Protein AF-A0A954X0W4-F1 (afdb_monomer_lite)

Foldseek 3Di:
DDDDDPLVPDDLVLLLQLLVLLVVDPALVVSQVVSCVPVVHRDDSVSSVVSNPQPDSDNVVVVVVVVVCVVCLLVLNLVVVLVVLVVVLVVVDAADPPHDPSHPNVVSVVVSVVSVVCSVVSPNVVCVVVVHDPDCVVVVVVVVQLCVVQDDPPRDADPPDGSVVVSVQSNCVPDPDCVNVCCVVPPDDDPDDDDPPVPDDPDDD

Secondary structure (DSSP, 8-state):
------TT-S-HHHHHHHHHHHHHSS-HHHHHHHHHHHH-----HHHHHHHHT--SS-HHHHHHHHHHHHHHHHHT-HHHHHHHHHHHHHHH-PPPTT--TT-HHHHHHHHHHHHHHHGGG--HHHHHHTT---STHHHHHHHHHHHHHH-STT----TTHHHHHHHHHHHHHHSSSSHHHHHHHHSPPPSSS---GGG-PPPP-

Structure (mmCIF, N/CA/C/O backbone):
data_AF-A0A954X0W4-F1
#
_entry.id   AF-A0A954X0W4-F1
#
loop_
_atom_site.group_PDB
_atom_site.id
_atom_site.type_symbol
_atom_site.label_atom_id
_atom_site.label_alt_id
_atom_site.label_comp_id
_atom_site.label_asym_id
_atom_site.label_entity_id
_atom_site.label_seq_id
_atom_site.pdbx_PDB_ins_code
_atom_site.Cartn_x
_atom_site.Cartn_y
_atom_site.Cartn_z
_atom_site.occupancy
_atom_site.B_iso_or_equiv
_atom_site.auth_seq_id
_atom_site.auth_comp_id
_atom_site.auth_asym_id
_atom_site.auth_atom_id
_atom_site.pdbx_PDB_model_num
ATOM 1 N N . MET A 1 1 ? 22.754 12.165 30.998 1.00 31.61 1 MET A N 1
ATOM 2 C CA . MET A 1 1 ? 22.641 11.010 30.085 1.00 31.61 1 MET A CA 1
ATOM 3 C C . MET A 1 1 ? 21.400 10.260 30.535 1.00 31.61 1 MET A C 1
ATOM 5 O O . MET A 1 1 ? 21.473 9.469 31.461 1.00 31.61 1 MET A O 1
ATOM 9 N N . GLU A 1 2 ? 20.240 10.678 30.031 1.00 34.34 2 GLU A N 1
ATOM 10 C CA . GLU A 1 2 ? 18.930 10.180 30.470 1.00 34.34 2 GLU A CA 1
ATOM 11 C C . GLU A 1 2 ? 18.503 9.057 29.526 1.00 34.34 2 GLU A C 1
ATOM 13 O O . GLU A 1 2 ? 18.411 9.284 28.319 1.00 34.34 2 GLU A O 1
ATOM 18 N N . LEU A 1 3 ? 18.282 7.853 30.061 1.00 35.50 3 LEU A N 1
ATOM 19 C CA . LEU A 1 3 ? 17.741 6.737 29.292 1.00 35.50 3 LEU A CA 1
ATOM 20 C C . LEU A 1 3 ? 16.301 7.066 28.879 1.00 35.50 3 LEU A C 1
ATOM 22 O O . LEU A 1 3 ? 15.385 7.022 29.697 1.00 35.50 3 LEU A O 1
ATOM 26 N N . ALA A 1 4 ? 16.104 7.400 27.605 1.00 44.12 4 ALA A N 1
ATOM 27 C CA . ALA A 1 4 ? 14.795 7.323 26.980 1.00 44.12 4 ALA A CA 1
ATOM 28 C C . ALA A 1 4 ? 14.456 5.836 26.825 1.00 44.12 4 ALA A C 1
ATOM 30 O O . ALA A 1 4 ? 15.142 5.112 26.109 1.00 44.12 4 ALA A O 1
ATOM 31 N N . ILE A 1 5 ? 13.449 5.377 27.561 1.00 49.44 5 ILE A N 1
ATOM 32 C CA . ILE A 1 5 ? 12.934 4.017 27.454 1.00 49.44 5 ILE A CA 1
ATOM 33 C C . ILE A 1 5 ? 12.173 3.917 26.124 1.00 49.44 5 ILE A C 1
ATOM 35 O O . ILE A 1 5 ? 11.216 4.661 25.903 1.00 49.44 5 ILE A O 1
ATOM 39 N N . ASP A 1 6 ? 12.622 3.040 25.224 1.00 47.88 6 ASP A N 1
ATOM 40 C CA . ASP A 1 6 ? 11.941 2.769 23.956 1.00 47.88 6 ASP A CA 1
ATOM 41 C C . ASP A 1 6 ? 10.543 2.170 24.201 1.00 47.88 6 ASP A C 1
ATOM 43 O O . ASP A 1 6 ? 10.321 1.384 25.123 1.00 47.88 6 ASP A O 1
ATOM 47 N N . GLY A 1 7 ? 9.582 2.578 23.367 1.00 52.62 7 GLY A N 1
ATOM 48 C CA . GLY A 1 7 ? 8.133 2.488 23.602 1.00 52.62 7 GLY A CA 1
ATOM 49 C C . GLY A 1 7 ? 7.476 1.101 23.664 1.00 52.62 7 GLY A C 1
ATOM 50 O O . GLY A 1 7 ? 6.245 1.042 23.668 1.00 52.62 7 GLY A O 1
ATOM 51 N N . ASP A 1 8 ? 8.254 0.022 23.738 1.00 54.66 8 ASP A N 1
ATOM 52 C CA . ASP A 1 8 ? 7.778 -1.357 23.953 1.00 54.66 8 ASP A CA 1
ATOM 53 C C . ASP A 1 8 ? 7.920 -1.835 25.408 1.00 54.66 8 ASP A C 1
ATOM 55 O O . ASP A 1 8 ? 7.557 -2.961 25.732 1.00 54.66 8 ASP A O 1
ATOM 59 N N . GLN A 1 9 ? 8.410 -0.983 26.315 1.00 64.75 9 GLN A N 1
ATOM 60 C CA . GLN A 1 9 ? 8.661 -1.349 27.718 1.00 64.75 9 GLN A CA 1
ATOM 61 C C . GLN A 1 9 ? 7.637 -0.784 28.720 1.00 64.75 9 GLN A C 1
ATOM 63 O O . GLN A 1 9 ? 7.837 -0.882 29.931 1.00 64.75 9 GLN A O 1
ATOM 68 N N . TYR A 1 10 ? 6.549 -0.164 28.256 1.00 73.56 10 TYR A N 1
ATOM 69 C CA . TYR A 1 10 ? 5.521 0.366 29.154 1.00 73.56 10 TYR A CA 1
ATOM 70 C C . TYR A 1 10 ? 4.557 -0.732 29.601 1.00 73.56 10 TYR A C 1
ATOM 72 O O . TYR A 1 10 ? 4.150 -1.578 28.809 1.00 73.56 10 TYR A O 1
ATOM 80 N N . SER A 1 11 ? 4.151 -0.697 30.871 1.00 76.88 11 SER A N 1
ATOM 81 C CA . SER A 1 11 ? 3.124 -1.613 31.366 1.00 76.88 11 SER A CA 1
ATOM 82 C C . SER A 1 11 ? 1.770 -1.338 30.689 1.00 76.88 11 SER A C 1
ATOM 84 O O . SER A 1 11 ? 1.509 -0.193 30.301 1.00 76.88 11 SER A O 1
ATOM 86 N N . PRO A 1 12 ? 0.869 -2.336 30.589 1.00 73.06 12 PRO A N 1
ATOM 87 C CA . PRO A 1 12 ? -0.440 -2.168 29.948 1.00 73.06 12 PRO A CA 1
ATOM 88 C C . PRO A 1 12 ? -1.235 -0.972 30.489 1.00 73.06 12 PRO A C 1
ATOM 90 O O . PRO A 1 12 ? -1.748 -0.159 29.728 1.00 73.06 12 PRO A O 1
ATOM 93 N N . ALA A 1 13 ? -1.220 -0.771 31.810 1.00 75.06 13 ALA A N 1
ATOM 94 C CA . ALA A 1 13 ? -1.899 0.352 32.452 1.00 75.06 13 ALA A CA 1
ATOM 95 C C . ALA A 1 13 ? -1.278 1.724 32.108 1.00 75.06 13 ALA A C 1
ATOM 97 O O . ALA A 1 13 ? -1.930 2.762 32.232 1.00 75.06 13 ALA A O 1
ATOM 98 N N . VAL A 1 14 ? 0.004 1.777 31.738 1.00 80.69 14 VAL A N 1
ATOM 99 C CA . VAL A 1 14 ? 0.647 3.013 31.269 1.00 80.69 14 VAL A CA 1
ATOM 100 C C . VAL A 1 14 ? 0.276 3.276 29.811 1.00 80.69 14 VAL A C 1
ATOM 102 O O . VAL A 1 14 ? -0.024 4.417 29.473 1.00 80.69 14 VAL A O 1
ATOM 105 N N . ILE A 1 15 ? 0.213 2.236 28.975 1.00 77.25 15 ILE A N 1
ATOM 106 C CA . ILE A 1 15 ? -0.225 2.340 27.574 1.00 77.25 15 ILE A CA 1
ATOM 107 C C .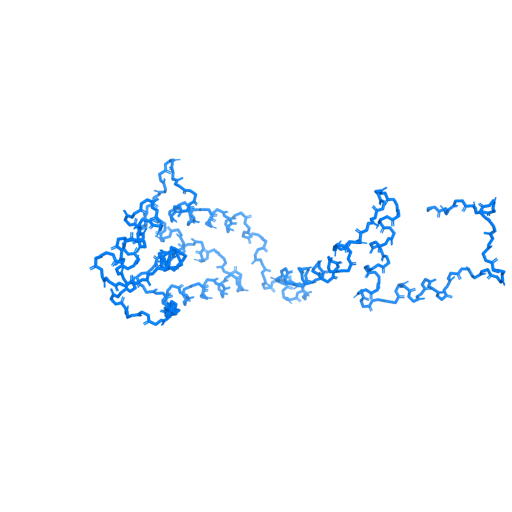 ILE A 1 15 ? -1.672 2.835 27.485 1.00 77.25 15 ILE A C 1
ATOM 109 O O . ILE A 1 15 ? -1.948 3.754 26.715 1.00 77.25 15 ILE A O 1
ATOM 113 N N . GLU A 1 16 ? -2.573 2.298 28.307 1.00 77.38 16 GLU A N 1
ATOM 114 C CA . GLU A 1 16 ? -3.973 2.734 28.379 1.00 77.38 16 GLU A CA 1
ATOM 115 C C . GLU A 1 16 ? -4.071 4.237 28.685 1.00 77.38 16 GLU A C 1
ATOM 117 O O . GLU A 1 16 ? -4.697 5.000 27.950 1.00 77.38 16 GLU A O 1
ATOM 122 N N . ARG A 1 17 ? -3.346 4.708 29.707 1.00 82.31 17 ARG A N 1
ATOM 123 C CA . ARG A 1 17 ? -3.325 6.133 30.077 1.00 82.31 17 ARG A CA 1
ATOM 124 C C . ARG A 1 17 ? -2.694 7.019 29.005 1.00 82.31 17 ARG A C 1
ATOM 126 O O . ARG A 1 17 ? -3.181 8.125 28.788 1.00 82.31 17 ARG A O 1
ATOM 133 N N . ILE A 1 18 ? -1.642 6.551 28.326 1.00 82.94 18 ILE A N 1
ATOM 134 C CA . ILE A 1 18 ? -1.038 7.257 27.183 1.00 82.94 18 ILE A CA 1
ATOM 135 C C . ILE A 1 18 ? -2.061 7.400 26.050 1.00 82.94 18 ILE A C 1
ATOM 137 O O . ILE A 1 18 ? -2.188 8.482 25.477 1.00 82.94 18 ILE A O 1
ATOM 141 N N . THR A 1 19 ? -2.799 6.330 25.756 1.00 79.88 19 THR A N 1
ATOM 142 C CA . THR A 1 19 ? -3.814 6.280 24.694 1.00 79.88 19 THR A CA 1
ATOM 143 C C . THR A 1 19 ? -4.956 7.247 24.999 1.00 79.88 19 THR A C 1
ATOM 145 O O . THR A 1 19 ? -5.245 8.118 24.179 1.00 79.88 19 THR A O 1
ATOM 148 N N . VAL A 1 20 ? -5.514 7.185 26.215 1.00 77.50 20 VAL A N 1
ATOM 149 C CA . VAL A 1 20 ? -6.584 8.084 26.683 1.00 77.50 20 VAL A CA 1
ATOM 150 C C . VAL A 1 20 ? -6.127 9.545 26.693 1.00 77.50 20 VAL A C 1
ATOM 152 O O . VAL A 1 20 ? -6.829 10.414 26.179 1.00 77.50 20 VAL A O 1
ATOM 155 N N . ALA A 1 21 ? -4.937 9.841 27.226 1.00 80.38 21 ALA A N 1
ATOM 156 C CA . ALA A 1 21 ? -4.409 11.206 27.249 1.00 80.38 21 ALA A CA 1
ATOM 157 C C . ALA A 1 21 ? -4.135 11.747 25.837 1.00 80.38 21 ALA A C 1
ATOM 159 O O . ALA A 1 21 ? -4.373 12.926 25.577 1.00 80.38 21 ALA A O 1
ATOM 160 N N . GLY A 1 22 ? -3.653 10.898 24.926 1.00 81.12 22 GLY A N 1
ATOM 161 C CA . GLY A 1 22 ? -3.457 11.256 23.525 1.00 81.12 22 GLY A CA 1
ATOM 162 C C . GLY A 1 22 ? -4.766 11.530 22.785 1.00 81.12 22 GLY A C 1
ATOM 163 O O . GLY A 1 22 ? -4.803 12.473 22.003 1.00 81.12 22 GLY A O 1
ATOM 164 N N . GLY A 1 23 ? -5.833 10.775 23.071 1.00 72.88 23 GLY A N 1
ATOM 165 C CA . GLY A 1 23 ? -7.163 10.995 22.487 1.00 72.88 23 GLY A CA 1
ATOM 166 C C . GLY A 1 23 ? -7.914 12.199 23.070 1.00 72.88 23 GLY A C 1
ATOM 167 O O . GLY A 1 23 ? -8.656 12.866 22.359 1.00 72.88 23 GLY A O 1
ATOM 168 N N . ALA A 1 24 ? -7.700 12.522 24.349 1.00 74.25 24 ALA A N 1
ATOM 169 C CA . ALA A 1 24 ? -8.373 13.636 25.027 1.00 74.25 24 ALA A CA 1
ATOM 170 C C . ALA A 1 24 ? -7.715 15.010 24.791 1.00 74.25 24 ALA A C 1
ATOM 172 O O . ALA A 1 24 ? -8.296 16.043 25.128 1.00 74.25 24 ALA A O 1
ATOM 173 N N . CYS A 1 25 ? -6.490 15.046 24.261 1.00 76.19 25 CYS A N 1
ATOM 174 C CA . CYS A 1 25 ? -5.746 16.284 24.049 1.00 76.19 25 CYS A CA 1
ATOM 175 C C . CYS A 1 25 ? -5.721 16.682 22.573 1.00 76.19 25 CYS A C 1
ATOM 177 O O . CYS A 1 25 ? -5.336 15.897 21.718 1.00 76.19 25 CYS A O 1
ATOM 179 N N . ASN A 1 26 ? -5.916 17.973 22.295 1.00 72.38 26 ASN A N 1
ATOM 180 C CA . ASN A 1 26 ? -5.794 18.544 20.943 1.00 72.38 26 ASN A CA 1
ATOM 181 C C . ASN A 1 26 ? -4.348 18.560 20.387 1.00 72.38 26 ASN A C 1
ATOM 183 O O . ASN A 1 26 ? -4.087 19.123 19.327 1.00 72.38 26 ASN A O 1
ATOM 187 N N . SER A 1 27 ? -3.366 18.030 21.124 1.00 79.31 27 SER A N 1
ATOM 188 C CA . SER A 1 27 ? -1.963 17.970 20.705 1.00 79.31 27 SER A CA 1
ATOM 189 C C . SER A 1 27 ? -1.210 16.872 21.450 1.00 79.31 27 SER A C 1
ATOM 191 O O . SER A 1 27 ? -1.160 16.872 22.683 1.00 79.31 27 SER A O 1
ATOM 193 N N . PHE A 1 28 ? -0.504 16.009 20.714 1.00 83.00 28 PHE A N 1
ATOM 194 C CA . PHE A 1 28 ? 0.353 14.974 21.304 1.00 83.00 28 PHE A CA 1
ATOM 195 C C . PHE A 1 28 ? 1.520 15.541 22.120 1.00 83.00 28 PHE A C 1
ATOM 197 O O . PHE A 1 28 ? 2.007 14.893 23.044 1.00 83.00 28 PHE A O 1
ATOM 204 N N . SER A 1 29 ? 1.948 16.773 21.831 1.00 84.44 29 SER A N 1
ATOM 205 C CA . SER A 1 29 ? 2.944 17.485 22.640 1.00 84.44 29 SER A CA 1
ATOM 206 C C . SER A 1 29 ? 2.386 17.913 23.996 1.00 84.44 29 SER A C 1
ATOM 208 O O . SER A 1 29 ? 3.118 17.929 24.985 1.00 84.44 29 SER A O 1
ATOM 210 N N . ILE A 1 30 ? 1.095 18.249 24.056 1.00 82.06 30 ILE A N 1
ATOM 211 C CA . ILE A 1 30 ? 0.399 18.568 25.308 1.00 82.06 30 ILE A CA 1
ATOM 212 C C . ILE A 1 30 ? 0.132 17.279 26.088 1.00 82.06 30 ILE A C 1
ATOM 214 O O . ILE A 1 30 ? 0.462 17.222 27.269 1.00 82.06 30 ILE A O 1
ATOM 218 N N . ALA A 1 31 ? -0.356 16.228 25.420 1.00 84.00 31 ALA A N 1
ATOM 219 C CA . ALA A 1 31 ? -0.562 14.913 26.027 1.00 84.00 31 ALA A CA 1
ATOM 220 C C . ALA A 1 31 ? 0.731 14.357 26.640 1.00 84.00 31 ALA A C 1
ATOM 222 O O . ALA A 1 31 ? 0.746 13.970 27.802 1.00 84.00 31 ALA A O 1
ATOM 223 N N . SER A 1 32 ? 1.842 14.403 25.899 1.00 86.62 32 SER A N 1
ATOM 224 C CA . SER A 1 32 ? 3.176 14.004 26.373 1.00 86.62 32 SER A CA 1
ATOM 225 C C . SER A 1 32 ? 3.585 14.741 27.656 1.00 86.62 32 SER A C 1
ATOM 227 O O . SER A 1 32 ? 4.019 14.109 28.620 1.00 86.62 32 SER A O 1
ATOM 229 N N . LYS A 1 33 ? 3.384 16.066 27.711 1.00 86.75 33 LYS A N 1
ATOM 230 C CA . LYS A 1 33 ? 3.663 16.865 28.915 1.00 86.75 33 LYS A CA 1
ATOM 231 C C . LYS A 1 33 ? 2.736 16.513 30.075 1.00 86.75 33 LYS A C 1
ATOM 233 O O . LYS A 1 33 ? 3.206 16.431 31.203 1.00 86.75 33 LYS A O 1
ATOM 238 N N . LEU A 1 34 ? 1.446 16.304 29.817 1.00 84.69 34 LEU A N 1
ATOM 239 C CA . LEU A 1 34 ? 0.474 15.917 30.842 1.00 84.69 34 LEU A CA 1
ATOM 240 C C . LEU A 1 34 ? 0.790 14.543 31.431 1.00 84.69 34 LEU A C 1
ATOM 242 O O . LEU A 1 34 ? 0.783 14.399 32.648 1.00 84.69 34 LEU A O 1
ATOM 246 N N . ILE A 1 35 ? 1.135 13.567 30.591 1.00 86.75 35 ILE A N 1
ATOM 247 C CA . ILE A 1 35 ? 1.571 12.236 31.029 1.00 86.75 35 ILE A CA 1
ATOM 248 C C . ILE A 1 35 ? 2.816 12.360 31.909 1.00 86.75 35 ILE A C 1
ATOM 250 O O . ILE A 1 35 ? 2.861 11.772 32.987 1.00 86.75 35 ILE A O 1
ATOM 254 N N . GLN A 1 36 ? 3.792 13.182 31.511 1.00 86.81 36 GLN A N 1
ATOM 255 C CA . GLN A 1 36 ? 4.979 13.394 32.334 1.00 86.81 36 GLN A CA 1
ATOM 256 C C . GLN A 1 36 ? 4.658 14.074 33.672 1.00 86.81 36 GLN A C 1
ATOM 258 O O . GLN A 1 36 ? 5.199 13.673 34.693 1.00 86.81 36 GLN A O 1
ATOM 263 N N . LEU A 1 37 ? 3.762 15.060 33.695 1.00 86.56 37 LEU A N 1
ATOM 264 C CA . LEU A 1 37 ? 3.388 15.754 34.931 1.00 86.56 37 LEU A CA 1
ATOM 265 C C . LEU A 1 37 ? 2.556 14.886 35.884 1.00 86.56 37 LEU A C 1
ATOM 267 O O . LEU A 1 37 ? 2.712 14.999 37.096 1.00 86.56 37 LEU A O 1
ATOM 271 N N . LEU A 1 38 ? 1.657 14.056 35.354 1.00 85.94 38 LEU A N 1
ATOM 272 C CA . LEU A 1 38 ? 0.709 13.276 36.155 1.00 85.94 38 LEU A CA 1
ATOM 273 C C . LEU A 1 38 ? 1.249 11.904 36.559 1.00 85.94 38 LEU A C 1
ATOM 275 O O . LEU A 1 38 ? 0.867 11.385 37.604 1.00 85.94 38 LEU A O 1
ATOM 279 N N . MET A 1 39 ? 2.090 11.300 35.721 1.00 80.75 39 MET A N 1
ATOM 280 C CA . MET A 1 39 ? 2.552 9.922 35.901 1.00 80.75 39 MET A CA 1
ATOM 281 C C . MET A 1 39 ? 4.054 9.821 36.169 1.00 80.75 39 MET A C 1
ATOM 283 O O . MET A 1 39 ? 4.530 8.724 36.436 1.00 80.75 39 MET A O 1
ATOM 287 N N . ASP A 1 40 ? 4.794 10.931 36.071 1.00 84.00 40 ASP A N 1
ATOM 288 C CA . ASP A 1 40 ? 6.263 10.973 36.137 1.00 84.00 40 ASP A CA 1
ATOM 289 C C . ASP A 1 40 ? 6.940 10.034 35.116 1.00 84.00 40 ASP A C 1
ATOM 291 O O . ASP A 1 40 ? 8.050 9.536 35.294 1.00 84.00 40 ASP A O 1
ATOM 295 N N . VAL A 1 41 ? 6.247 9.780 33.999 1.00 82.50 41 VAL A N 1
ATOM 296 C CA . VAL A 1 41 ? 6.742 8.967 32.885 1.00 82.50 41 VAL A CA 1
ATOM 297 C C . VAL A 1 41 ? 7.036 9.879 31.701 1.00 82.50 41 VAL A C 1
ATOM 299 O O . VAL A 1 41 ? 6.142 10.510 31.138 1.00 82.50 41 VAL A O 1
ATOM 302 N N . LYS A 1 42 ? 8.301 9.925 31.277 1.00 83.38 42 LYS A N 1
ATOM 303 C CA . LYS A 1 42 ? 8.714 10.655 30.073 1.00 83.38 42 LYS A CA 1
ATOM 304 C C . LYS A 1 42 ? 8.308 9.862 28.830 1.00 83.38 42 LYS A C 1
ATOM 306 O O . LYS A 1 42 ? 8.885 8.815 28.541 1.00 83.38 42 LYS A O 1
ATOM 311 N N . VAL A 1 43 ? 7.325 10.372 28.090 1.00 83.62 43 VAL A N 1
ATOM 312 C CA . VAL A 1 43 ? 6.812 9.769 26.847 1.00 83.62 43 VAL A CA 1
ATOM 313 C C . VAL A 1 43 ? 6.939 10.784 25.722 1.00 83.62 43 VAL A C 1
ATOM 315 O O . VAL A 1 43 ? 6.543 11.935 25.888 1.00 83.62 43 VAL A O 1
ATOM 318 N N . SER A 1 44 ? 7.489 10.396 24.568 1.00 85.81 44 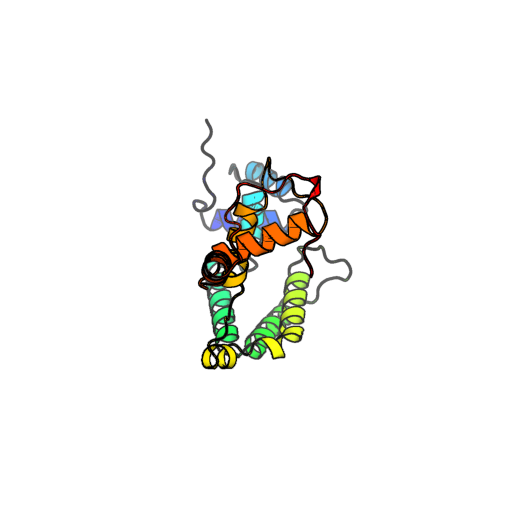SER A N 1
ATOM 319 C CA . SER A 1 44 ? 7.628 11.324 23.437 1.00 85.81 44 SER A CA 1
ATOM 320 C C .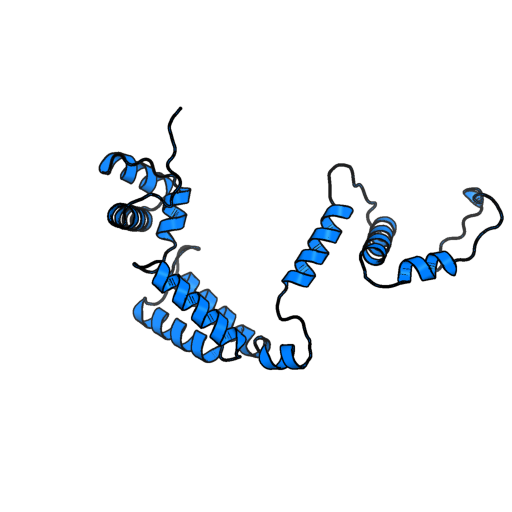 SER A 1 44 ? 6.276 11.583 22.747 1.00 85.81 44 SER A C 1
ATOM 322 O O . SER A 1 44 ? 5.456 10.666 22.684 1.00 85.81 44 SER A O 1
ATOM 324 N N . PRO A 1 45 ? 6.042 12.763 22.135 1.00 80.94 45 PRO A N 1
ATOM 325 C CA . PRO A 1 45 ? 4.823 13.017 21.357 1.00 80.94 45 PRO A CA 1
ATOM 326 C C . PRO A 1 45 ? 4.604 11.998 20.229 1.00 80.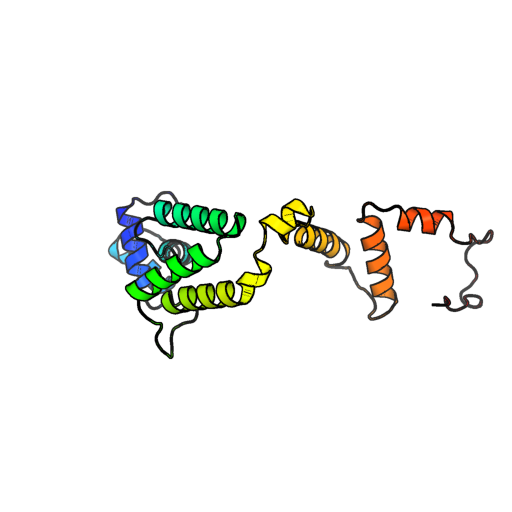94 45 PRO A C 1
ATOM 328 O O . PRO A 1 45 ? 3.473 11.633 19.926 1.00 80.94 45 PRO A O 1
ATOM 331 N N . ARG A 1 46 ? 5.694 11.487 19.638 1.00 77.75 46 ARG A N 1
ATOM 332 C CA . ARG A 1 46 ? 5.652 10.417 18.633 1.00 77.75 46 ARG A CA 1
ATOM 333 C C . ARG A 1 46 ? 5.159 9.101 19.229 1.00 77.75 46 ARG A C 1
ATOM 335 O O . ARG A 1 46 ? 4.372 8.411 18.596 1.00 77.75 46 ARG A O 1
ATOM 342 N N . THR A 1 47 ? 5.605 8.763 20.434 1.00 78.12 47 THR A N 1
ATOM 343 C CA . THR A 1 47 ? 5.155 7.567 21.156 1.00 78.12 47 THR A CA 1
ATOM 344 C C . THR A 1 47 ? 3.680 7.679 21.520 1.00 78.12 47 THR A C 1
ATOM 346 O O . THR A 1 47 ? 2.955 6.711 21.322 1.00 78.12 47 THR A O 1
ATOM 349 N N . VAL A 1 48 ? 3.228 8.857 21.973 1.00 77.00 48 VAL A N 1
ATOM 350 C CA . VAL A 1 48 ? 1.800 9.113 22.217 1.00 77.00 48 VAL A CA 1
ATOM 351 C C . VAL A 1 48 ? 1.013 8.889 20.929 1.00 77.00 48 VAL A C 1
ATOM 353 O O . VAL A 1 48 ? 0.161 8.020 20.911 1.00 77.00 48 VAL A O 1
ATOM 356 N N . ASN A 1 49 ? 1.375 9.550 19.825 1.00 76.06 49 ASN A N 1
ATOM 357 C CA . ASN A 1 49 ? 0.715 9.373 18.525 1.00 76.06 49 ASN A CA 1
ATOM 358 C C . ASN A 1 49 ? 0.655 7.896 18.086 1.00 76.06 49 ASN A C 1
ATOM 360 O O . ASN A 1 49 ? -0.408 7.373 17.767 1.00 76.06 49 ASN A O 1
ATOM 364 N N . ASN A 1 50 ? 1.791 7.198 18.126 1.00 70.94 50 ASN A N 1
ATOM 365 C CA . ASN A 1 50 ? 1.874 5.800 17.710 1.00 70.94 50 ASN A CA 1
ATOM 366 C C . ASN A 1 50 ? 0.982 4.873 18.549 1.00 70.94 50 ASN A C 1
ATOM 368 O O . ASN A 1 50 ? 0.448 3.913 18.005 1.00 70.94 50 ASN A O 1
ATOM 372 N N . LYS A 1 51 ? 0.843 5.136 19.855 1.00 72.75 51 LYS A N 1
ATOM 373 C CA . LYS A 1 51 ? 0.004 4.324 20.748 1.00 72.75 51 LYS A CA 1
ATOM 374 C C . LYS A 1 51 ? -1.469 4.762 20.706 1.00 72.75 51 LYS A C 1
ATOM 376 O O . LYS A 1 51 ? -2.336 3.907 20.765 1.00 72.75 51 LYS A O 1
ATOM 381 N N . THR A 1 52 ? -1.759 6.049 20.493 1.00 68.94 52 THR A N 1
ATOM 382 C CA . THR A 1 52 ? -3.124 6.577 20.295 1.00 68.94 52 THR A CA 1
ATOM 383 C C . THR A 1 52 ? -3.747 6.122 18.974 1.00 68.94 52 THR A C 1
ATOM 385 O O . THR A 1 52 ? -4.956 5.949 18.904 1.00 68.94 52 THR A O 1
ATOM 388 N N . LYS A 1 53 ? -2.942 5.871 17.934 1.00 64.12 53 LYS A N 1
ATOM 389 C CA . LYS A 1 53 ? -3.414 5.340 16.641 1.00 64.12 53 LYS A CA 1
ATOM 390 C C . LYS A 1 53 ? -3.946 3.903 16.692 1.00 64.12 53 LYS A C 1
ATOM 392 O O . LYS A 1 53 ? -4.432 3.406 15.678 1.00 64.12 53 LYS A O 1
ATOM 397 N N . LEU A 1 54 ? -3.869 3.227 17.837 1.00 54.31 54 LEU A N 1
ATOM 398 C CA . LEU A 1 54 ? -4.507 1.932 18.026 1.00 54.31 54 LEU A CA 1
ATOM 399 C C . LEU A 1 54 ? -5.995 2.154 18.304 1.00 54.31 54 LEU A C 1
ATOM 401 O O . LEU A 1 54 ? -6.412 2.423 19.422 1.00 54.31 54 LEU A O 1
ATOM 405 N N . TYR A 1 55 ? -6.789 2.030 17.243 1.00 52.09 55 TYR A N 1
ATOM 406 C CA . TYR A 1 55 ? -8.254 2.127 17.217 1.00 52.09 55 TYR A CA 1
ATOM 407 C C . TYR A 1 55 ? -8.978 1.055 18.055 1.00 52.09 55 TYR A C 1
ATOM 409 O O . TYR A 1 55 ? -10.201 0.959 18.051 1.00 52.09 55 TYR A O 1
ATOM 417 N N . ARG A 1 56 ? -8.231 0.215 18.767 1.00 54.00 56 ARG A N 1
ATOM 418 C CA . ARG A 1 56 ? -8.754 -0.903 19.537 1.00 54.00 56 ARG A CA 1
ATOM 419 C C . ARG A 1 56 ? -8.017 -0.944 20.868 1.00 54.00 56 ARG A C 1
ATOM 421 O O . ARG A 1 56 ? -6.799 -0.780 20.895 1.00 54.00 56 ARG A O 1
ATOM 428 N N . GLU A 1 57 ? -8.763 -1.155 21.951 1.00 53.88 57 GLU A N 1
ATOM 429 C CA . GLU A 1 57 ? -8.217 -1.280 23.314 1.00 53.88 57 GLU A CA 1
ATOM 430 C C . GLU A 1 57 ? -7.134 -2.372 23.397 1.00 53.88 57 GLU A C 1
ATOM 432 O O . GLU A 1 57 ? -6.208 -2.270 24.200 1.00 53.88 57 GLU A O 1
ATOM 437 N N . ASP A 1 58 ? -7.215 -3.370 22.508 1.00 67.06 58 ASP A N 1
ATOM 438 C CA . ASP A 1 58 ? -6.227 -4.425 22.306 1.00 67.06 58 ASP A CA 1
ATOM 439 C C . ASP A 1 58 ? -5.559 -4.319 20.922 1.00 67.06 58 ASP A C 1
ATOM 441 O O . ASP A 1 58 ? -6.180 -4.503 19.867 1.00 67.06 58 ASP A O 1
ATOM 445 N N . ALA A 1 59 ? -4.258 -4.033 20.947 1.00 62.53 59 ALA A N 1
ATOM 446 C CA . ALA A 1 59 ? -3.431 -3.874 19.762 1.00 62.53 59 ALA A CA 1
ATOM 447 C C . ALA A 1 59 ? -3.169 -5.181 19.008 1.00 62.53 59 ALA A C 1
ATOM 449 O O . ALA A 1 59 ? -3.086 -5.162 17.777 1.00 62.53 59 ALA A O 1
ATOM 450 N N . GLU A 1 60 ? -3.038 -6.299 19.724 1.00 69.62 60 GLU A N 1
ATOM 451 C CA . GLU A 1 60 ? -2.800 -7.603 19.103 1.00 69.62 60 GLU A CA 1
ATOM 452 C C . GLU A 1 60 ? -4.059 -8.056 18.367 1.00 69.62 60 GLU A C 1
ATOM 454 O O . GLU A 1 60 ? -3.988 -8.382 17.181 1.00 69.62 60 GLU A O 1
ATOM 459 N N . ALA A 1 61 ? -5.224 -7.933 19.009 1.00 71.12 61 ALA A N 1
ATOM 460 C CA . ALA A 1 61 ? -6.507 -8.226 18.374 1.00 71.12 61 ALA A CA 1
ATOM 461 C C . ALA A 1 61 ? -6.759 -7.354 17.128 1.00 71.12 61 ALA A C 1
ATOM 463 O O . ALA A 1 61 ? -7.263 -7.833 16.109 1.00 71.12 61 ALA A O 1
ATOM 464 N N . GLY A 1 62 ? -6.380 -6.070 17.177 1.00 72.81 62 GLY A N 1
ATOM 465 C CA . GLY A 1 62 ? -6.454 -5.182 16.014 1.00 72.81 62 GLY A CA 1
ATOM 466 C C . GLY A 1 62 ? -5.555 -5.641 14.861 1.00 72.81 62 GLY A C 1
ATOM 467 O O . GLY A 1 62 ? -5.975 -5.640 13.703 1.00 72.81 62 GLY A O 1
ATOM 468 N N . TRP A 1 63 ? -4.332 -6.077 15.167 1.00 76.25 63 TRP A N 1
ATOM 469 C CA . TRP A 1 63 ? -3.402 -6.601 14.168 1.00 76.25 63 TRP A CA 1
ATOM 470 C C . TRP A 1 63 ? -3.880 -7.919 13.547 1.00 76.25 63 TRP A C 1
ATOM 472 O O . TRP A 1 63 ? -3.839 -8.070 12.323 1.00 76.25 63 TRP A O 1
ATOM 482 N N . GLU A 1 64 ? -4.383 -8.851 14.358 1.00 83.50 64 GLU A N 1
ATOM 483 C CA . GLU A 1 64 ? -4.952 -10.114 13.874 1.00 83.50 64 GLU A CA 1
ATOM 484 C C . GLU A 1 64 ? -6.125 -9.881 12.919 1.00 83.50 64 GLU A C 1
ATOM 486 O O . GLU A 1 64 ? -6.234 -10.545 11.883 1.00 83.50 64 GLU A O 1
ATOM 491 N N . MET A 1 65 ? -6.968 -8.888 13.211 1.00 82.25 65 MET A N 1
ATOM 492 C CA . MET A 1 65 ? -8.053 -8.516 12.310 1.00 82.25 65 MET A CA 1
ATOM 493 C C . MET A 1 65 ? -7.539 -7.970 10.974 1.00 82.25 65 MET A C 1
ATOM 495 O O . MET A 1 65 ? -8.011 -8.396 9.919 1.00 82.25 65 MET A O 1
ATOM 499 N N . CYS A 1 66 ? -6.524 -7.102 10.993 1.00 85.06 66 CYS A N 1
ATOM 500 C CA . CYS A 1 66 ? -5.883 -6.624 9.768 1.00 85.06 66 CYS A CA 1
ATOM 501 C C . CYS A 1 66 ? -5.329 -7.781 8.924 1.00 85.06 66 CYS A C 1
ATOM 503 O O . CYS A 1 66 ? -5.522 -7.800 7.707 1.00 85.06 66 CYS A O 1
ATOM 505 N N . LEU A 1 67 ? -4.683 -8.771 9.551 1.00 89.75 67 LEU A N 1
ATOM 506 C CA . LEU A 1 67 ? -4.197 -9.964 8.850 1.00 89.75 67 LEU A CA 1
ATOM 507 C C . LEU A 1 67 ? -5.343 -10.745 8.199 1.00 89.75 67 LEU A C 1
ATOM 509 O O . LEU A 1 67 ? -5.228 -11.147 7.039 1.00 89.75 67 LEU A O 1
ATOM 513 N N . LYS A 1 68 ? -6.465 -10.903 8.906 1.00 94.25 68 LYS A N 1
ATOM 514 C CA . LYS A 1 68 ? -7.658 -11.569 8.375 1.00 94.25 68 LYS A CA 1
ATOM 515 C C . LYS A 1 68 ? -8.250 -10.821 7.178 1.00 94.25 68 LYS A C 1
ATOM 517 O O . LYS A 1 68 ? -8.606 -11.449 6.182 1.00 94.25 68 LYS A O 1
ATOM 522 N N . TRP A 1 69 ? -8.324 -9.492 7.231 1.00 93.00 69 TRP A N 1
ATOM 523 C CA . TRP A 1 69 ? -8.783 -8.684 6.097 1.00 93.00 69 TRP A CA 1
ATOM 524 C C . TRP A 1 69 ? -7.846 -8.784 4.895 1.00 93.00 69 TRP A C 1
ATOM 526 O O . TRP A 1 69 ? -8.313 -8.927 3.766 1.00 93.00 69 TRP A O 1
ATOM 536 N N . ILE A 1 70 ? -6.530 -8.770 5.122 1.00 92.31 70 ILE A N 1
ATOM 537 C CA . ILE A 1 70 ? -5.539 -8.988 4.061 1.00 92.31 70 ILE A CA 1
ATOM 538 C C . ILE A 1 70 ? -5.740 -10.366 3.420 1.00 92.31 70 ILE A C 1
ATOM 540 O O . ILE A 1 70 ? -5.718 -10.476 2.193 1.00 92.31 70 ILE A O 1
ATOM 544 N N . GLU A 1 71 ? -5.980 -11.405 4.222 1.00 95.50 71 GLU A N 1
ATOM 545 C CA . GLU A 1 71 ? -6.251 -12.755 3.725 1.00 95.50 71 GLU A CA 1
ATOM 546 C C . GLU A 1 71 ? -7.540 -12.820 2.886 1.00 95.50 71 GLU A C 1
ATOM 548 O O . GLU A 1 71 ? -7.539 -13.427 1.814 1.00 95.50 71 GLU A O 1
ATOM 553 N N . LEU A 1 72 ? -8.624 -12.180 3.333 1.00 96.38 72 LEU A N 1
ATOM 554 C CA . LEU A 1 72 ? -9.885 -12.113 2.584 1.00 96.38 72 LEU A CA 1
ATOM 555 C C . LEU A 1 72 ? -9.706 -11.387 1.249 1.00 96.38 72 LEU A C 1
ATOM 557 O O . LEU A 1 72 ? -10.057 -11.930 0.200 1.00 96.38 72 LEU A O 1
ATOM 561 N N . CYS A 1 73 ? -9.068 -10.215 1.262 1.00 93.62 73 CYS A N 1
ATOM 562 C CA . CYS A 1 73 ? -8.699 -9.503 0.041 1.00 93.62 73 CYS A CA 1
ATOM 563 C C . CYS A 1 73 ? -7.882 -10.408 -0.887 1.00 93.62 73 CYS A C 1
ATOM 565 O O . CYS A 1 73 ? -8.218 -10.550 -2.057 1.00 93.62 73 CYS A O 1
ATOM 567 N N . TRP A 1 74 ? -6.866 -11.099 -0.366 1.00 93.12 74 TRP A N 1
ATOM 568 C CA . TRP A 1 74 ? -6.039 -12.032 -1.133 1.00 93.12 74 TRP A CA 1
ATOM 569 C C . TRP A 1 74 ? -6.833 -13.191 -1.756 1.00 93.12 74 TRP A C 1
ATOM 571 O O . TRP A 1 74 ? -6.501 -13.644 -2.860 1.00 93.12 74 TRP A O 1
ATOM 581 N N . LYS A 1 75 ? -7.879 -13.679 -1.086 1.00 94.69 75 LYS A N 1
ATOM 582 C CA . LYS A 1 75 ? -8.795 -14.704 -1.612 1.00 94.69 75 LYS A CA 1
ATOM 583 C C . LYS A 1 75 ? -9.768 -14.174 -2.670 1.00 94.69 75 LYS A C 1
ATOM 585 O O . LYS A 1 75 ? -10.334 -14.987 -3.390 1.00 94.69 75 LYS A O 1
ATOM 590 N N . GLY A 1 76 ? -9.884 -12.854 -2.827 1.00 94.12 76 GLY A N 1
ATOM 591 C CA . GLY A 1 76 ? -10.861 -12.199 -3.705 1.00 94.12 76 GLY A CA 1
ATOM 592 C C . GLY A 1 76 ? -12.158 -11.809 -2.988 1.00 94.12 76 GLY A C 1
ATOM 593 O O . GLY A 1 76 ? -13.050 -11.230 -3.603 1.00 94.12 76 GLY A O 1
ATOM 594 N N . ASP A 1 77 ? -12.247 -12.046 -1.679 1.00 96.25 77 ASP A N 1
ATOM 595 C CA . ASP A 1 77 ? -13.440 -11.822 -0.859 1.00 96.25 77 ASP A CA 1
ATOM 596 C C . ASP A 1 77 ? -13.476 -10.390 -0.291 1.00 96.25 77 ASP A C 1
ATOM 598 O O . ASP A 1 77 ? -13.784 -10.160 0.877 1.00 96.25 77 ASP A O 1
ATOM 602 N N . VAL A 1 78 ? -13.144 -9.387 -1.111 1.00 96.56 78 VAL A N 1
ATOM 603 C CA . VAL A 1 78 ? -13.092 -7.976 -0.676 1.00 96.56 78 VAL A CA 1
ATOM 604 C C . VAL A 1 78 ? -14.447 -7.459 -0.178 1.00 96.56 78 VAL A C 1
ATOM 606 O O . VAL A 1 78 ? -14.497 -6.614 0.712 1.00 96.56 78 VAL A O 1
ATOM 609 N N . LEU A 1 79 ? -15.555 -7.988 -0.704 1.00 97.38 79 LEU A N 1
ATOM 610 C CA . LEU A 1 79 ? -16.902 -7.611 -0.268 1.00 97.38 79 LEU A CA 1
ATOM 611 C C . LEU A 1 79 ? -17.165 -7.983 1.197 1.00 97.38 79 LEU A C 1
ATOM 613 O O . LEU A 1 79 ? -17.852 -7.243 1.892 1.00 97.38 79 LEU A O 1
ATOM 617 N N . GLU A 1 80 ? -16.579 -9.082 1.677 1.00 96.94 80 GLU A N 1
ATOM 618 C CA . GLU A 1 80 ? -16.673 -9.489 3.082 1.00 96.94 80 GLU A CA 1
ATOM 619 C C . GLU A 1 80 ? -15.937 -8.492 3.989 1.00 96.94 80 GLU A C 1
ATOM 621 O O . GLU A 1 80 ? -16.445 -8.102 5.038 1.00 96.94 80 GLU A O 1
ATOM 626 N N . VAL A 1 81 ? -14.765 -8.015 3.555 1.00 96.31 81 VAL A N 1
ATOM 627 C CA . VAL A 1 81 ? -14.014 -6.970 4.269 1.00 96.31 81 VAL A CA 1
ATOM 628 C C . VAL A 1 81 ? -14.806 -5.666 4.310 1.00 96.31 81 VAL A C 1
ATOM 630 O O . VAL A 1 81 ? -14.914 -5.055 5.369 1.00 96.31 81 VAL A O 1
ATOM 633 N N . ILE A 1 82 ? -15.401 -5.258 3.185 1.00 96.88 82 ILE A N 1
ATOM 634 C CA . ILE A 1 82 ? -16.259 -4.066 3.124 1.00 96.88 82 ILE A CA 1
ATOM 635 C C . ILE A 1 82 ? -17.434 -4.202 4.099 1.00 96.88 82 ILE A C 1
ATOM 637 O O . ILE A 1 82 ? -17.661 -3.284 4.878 1.00 96.88 82 ILE A O 1
ATOM 641 N N . GLY A 1 83 ? -18.121 -5.349 4.124 1.00 96.12 83 GLY A N 1
ATOM 642 C CA . GLY A 1 83 ? -19.234 -5.584 5.048 1.00 96.12 83 GLY A CA 1
ATOM 643 C C . GLY A 1 83 ? -18.823 -5.512 6.524 1.00 96.12 83 GLY A C 1
ATOM 644 O O . GLY A 1 83 ? -19.546 -4.938 7.338 1.00 96.12 83 GLY A O 1
ATOM 645 N N . GLN A 1 84 ? -17.641 -6.031 6.874 1.00 93.38 84 GLN A N 1
ATOM 646 C CA . GLN A 1 84 ? -17.099 -5.919 8.234 1.00 93.38 84 GLN A CA 1
ATOM 647 C C . GLN A 1 84 ? -16.771 -4.464 8.600 1.00 93.38 84 GLN A C 1
ATOM 649 O O . GLN A 1 84 ? -17.139 -4.013 9.682 1.00 93.38 84 GLN A O 1
ATOM 654 N N . LEU A 1 85 ? -16.149 -3.708 7.692 1.00 91.38 85 LEU A N 1
ATOM 655 C CA . LEU A 1 85 ? -15.839 -2.290 7.909 1.00 91.38 85 LEU A CA 1
ATOM 656 C C . LEU A 1 85 ? -17.104 -1.423 7.999 1.00 91.38 85 LEU A C 1
ATOM 658 O O . LEU A 1 85 ? -17.154 -0.490 8.795 1.00 91.38 85 LEU A O 1
ATOM 662 N N . GLU A 1 86 ? -18.134 -1.721 7.206 1.00 94.19 86 GLU A N 1
ATOM 663 C CA . GLU A 1 86 ? -19.433 -1.040 7.266 1.00 94.19 86 GLU A CA 1
ATOM 664 C C . GLU A 1 86 ? -20.154 -1.315 8.593 1.00 94.19 86 GLU A C 1
ATOM 666 O O . GLU A 1 86 ? -20.750 -0.398 9.163 1.00 94.19 86 GLU A O 1
ATOM 671 N N . ALA A 1 87 ? -20.061 -2.541 9.120 1.00 90.44 87 ALA A N 1
ATOM 672 C CA . ALA A 1 87 ? -20.572 -2.869 10.448 1.00 90.44 87 ALA A CA 1
ATOM 673 C C . ALA A 1 87 ? -19.831 -2.088 11.546 1.00 90.44 87 ALA A C 1
ATOM 675 O O . ALA A 1 87 ? -20.477 -1.494 12.408 1.00 90.44 87 ALA A O 1
ATOM 676 N N . GLU A 1 88 ? -18.498 -2.000 11.469 1.00 85.56 88 GLU A N 1
ATOM 677 C CA . GLU A 1 88 ? -17.712 -1.162 12.385 1.00 85.56 88 GLU A CA 1
ATOM 678 C C . GLU A 1 88 ? -18.106 0.317 12.270 1.00 85.56 88 GLU A C 1
ATOM 680 O O . GLU A 1 88 ? -18.323 0.987 13.279 1.00 85.56 88 GLU A O 1
ATOM 685 N N . GLN A 1 89 ? -18.287 0.832 11.052 1.00 86.62 89 GLN A N 1
ATOM 686 C CA . GLN A 1 89 ? -18.710 2.216 10.845 1.00 86.62 89 GLN A CA 1
ATOM 687 C C . GLN A 1 89 ? -20.104 2.490 11.424 1.00 86.62 89 GLN A C 1
ATOM 689 O O . GLN A 1 89 ? -20.366 3.598 11.896 1.00 86.62 89 GLN A O 1
ATOM 694 N N . LEU A 1 90 ? -21.002 1.503 11.410 1.00 87.19 90 LEU A N 1
ATOM 695 C CA . LEU A 1 90 ? -22.321 1.635 12.020 1.00 87.19 90 LEU A CA 1
ATOM 696 C C . LEU A 1 90 ? -22.237 1.745 13.550 1.00 87.19 90 LEU A C 1
ATOM 698 O O . LEU A 1 90 ? -22.968 2.546 14.132 1.00 87.19 90 LEU A O 1
ATOM 702 N N . GLU A 1 91 ? -21.347 0.981 14.188 1.00 81.62 91 GLU A N 1
ATOM 703 C CA . GLU A 1 91 ? -21.122 1.040 15.639 1.00 81.62 91 GLU A CA 1
ATOM 704 C C . GLU A 1 91 ? -20.426 2.339 16.068 1.00 81.62 91 GLU A C 1
ATOM 706 O O . GLU A 1 91 ? -20.790 2.941 17.079 1.00 81.62 91 GLU A O 1
ATOM 711 N N . LEU A 1 92 ? -19.444 2.789 15.284 1.00 78.44 92 LEU A N 1
ATOM 712 C CA . LEU A 1 92 ? -18.622 3.963 15.585 1.00 78.44 92 LEU A CA 1
ATOM 713 C C . LEU A 1 92 ? -19.278 5.290 15.202 1.00 78.44 92 LEU A C 1
ATOM 715 O O . LEU A 1 92 ? -18.919 6.332 15.756 1.00 78.44 92 LEU A O 1
ATOM 719 N N . GLY A 1 93 ? -20.243 5.256 14.285 1.00 83.62 93 GLY A N 1
ATOM 720 C CA . GLY A 1 93 ? -20.959 6.423 13.794 1.00 83.62 93 GLY A CA 1
ATOM 721 C C . GLY A 1 93 ? -20.318 7.070 12.566 1.00 83.62 93 GLY A C 1
ATOM 722 O O . GLY A 1 93 ? -19.223 6.728 12.118 1.00 83.62 93 GLY A O 1
ATOM 723 N N . GLN A 1 94 ? -21.049 8.024 11.993 1.00 85.50 94 GLN A N 1
ATOM 724 C CA . GLN A 1 94 ? -20.606 8.774 10.821 1.00 85.50 94 GLN A CA 1
ATOM 725 C C . GLN A 1 94 ? -19.680 9.927 11.224 1.00 85.50 94 GLN A C 1
ATOM 727 O O . GLN A 1 94 ? -19.934 10.556 12.254 1.00 85.50 94 GLN A O 1
ATOM 732 N N . PRO A 1 95 ? -18.667 10.252 10.396 1.00 85.31 95 PRO A N 1
ATOM 733 C CA . PRO A 1 95 ? -17.812 11.403 10.646 1.00 85.31 95 PRO A CA 1
ATOM 734 C C . PRO A 1 95 ? -18.622 12.701 10.629 1.00 85.31 95 PRO A C 1
ATOM 736 O O . PRO A 1 95 ? -19.557 12.853 9.836 1.00 85.31 95 PRO A O 1
ATOM 739 N N . ALA A 1 96 ? -18.226 13.652 11.474 1.00 83.81 96 ALA A N 1
ATOM 740 C CA . ALA A 1 96 ? -18.744 15.015 11.430 1.00 83.81 96 ALA A CA 1
ATOM 741 C C . ALA A 1 96 ? -18.412 15.697 10.085 1.00 83.81 96 ALA A C 1
ATOM 743 O O . ALA A 1 96 ? -17.427 15.353 9.431 1.00 83.81 96 ALA A O 1
ATOM 744 N N . GLU A 1 97 ? -19.205 16.696 9.680 1.00 80.06 97 GLU A N 1
ATOM 745 C CA . GLU A 1 97 ? -18.987 17.429 8.416 1.00 80.06 97 GLU A CA 1
ATOM 746 C C . GLU A 1 97 ? -17.613 18.118 8.351 1.00 80.06 97 GLU A C 1
ATOM 748 O O . GLU A 1 97 ? -17.019 18.212 7.280 1.00 80.06 97 GLU A O 1
ATOM 753 N N . GLU A 1 98 ? -17.083 18.538 9.500 1.00 86.00 98 GLU A N 1
ATOM 754 C CA . GLU A 1 98 ? -15.781 19.200 9.650 1.00 86.00 98 GLU A CA 1
ATOM 755 C C . GLU A 1 98 ? -14.790 18.314 10.426 1.00 86.00 98 GLU A C 1
ATOM 757 O O . GLU A 1 98 ? -14.043 18.781 11.288 1.00 86.00 98 GLU A O 1
ATOM 762 N N . ALA A 1 99 ? -14.817 17.004 10.165 1.00 75.75 99 ALA A N 1
ATOM 763 C CA . ALA A 1 99 ? -13.891 16.061 10.781 1.00 75.75 99 ALA A CA 1
ATOM 764 C C . ALA A 1 99 ? -12.426 16.411 10.451 1.00 75.75 99 ALA A C 1
ATOM 766 O O . ALA A 1 99 ? -12.089 16.800 9.330 1.00 75.75 99 ALA A O 1
ATOM 767 N N . ALA A 1 100 ? -11.543 16.261 11.440 1.00 74.56 100 ALA A N 1
ATOM 768 C CA . ALA A 1 100 ? -10.108 16.428 11.238 1.00 74.56 100 ALA A CA 1
ATOM 769 C C . ALA A 1 100 ? -9.565 15.361 10.271 1.00 74.56 100 ALA A C 1
ATOM 771 O O . ALA A 1 100 ? -10.108 14.266 10.177 1.00 74.56 100 ALA A O 1
ATOM 772 N N . GLU A 1 101 ? -8.448 15.642 9.595 1.00 71.94 101 GLU A N 1
ATOM 773 C CA . GLU A 1 101 ? -7.842 14.703 8.634 1.00 71.94 101 GLU A CA 1
ATOM 774 C C . GLU A 1 101 ? -7.509 13.333 9.255 1.00 71.94 101 GLU A C 1
ATOM 776 O O . GLU A 1 101 ? -7.608 12.311 8.579 1.00 71.94 101 GLU A O 1
ATOM 781 N N . ASP A 1 102 ? -7.142 13.314 10.538 1.00 68.00 102 ASP A N 1
ATOM 782 C CA . ASP A 1 102 ? -6.817 12.112 11.315 1.00 68.00 102 ASP A CA 1
ATOM 783 C C . ASP A 1 102 ? -8.025 11.547 12.096 1.00 68.00 102 ASP A C 1
ATOM 785 O O . ASP A 1 102 ? -7.851 10.683 12.958 1.00 68.00 102 ASP A O 1
ATOM 789 N N . ASP A 1 103 ? -9.244 12.026 11.828 1.00 74.88 103 ASP A N 1
ATOM 790 C CA . ASP A 1 103 ? -10.454 11.522 12.476 1.00 74.88 103 ASP A CA 1
ATOM 791 C C . ASP A 1 103 ? -10.687 10.029 12.146 1.00 74.88 103 ASP A C 1
ATOM 793 O O . ASP A 1 103 ? -10.680 9.642 10.970 1.00 74.88 103 ASP A O 1
ATOM 797 N N . PRO A 1 104 ? -10.910 9.162 13.153 1.00 72.06 104 PRO A N 1
ATOM 798 C CA . PRO A 1 104 ? -11.059 7.729 12.915 1.00 72.06 104 PRO A CA 1
ATOM 799 C C . PRO A 1 104 ? -12.281 7.349 12.066 1.00 72.06 104 PRO A C 1
ATOM 801 O O . PRO A 1 104 ? -12.190 6.435 11.245 1.00 72.06 104 PRO A O 1
ATOM 804 N N . GLN A 1 105 ? -13.414 8.041 12.230 1.00 80.31 105 GLN A N 1
ATOM 805 C CA . GLN A 1 105 ? -14.637 7.766 11.463 1.00 80.31 105 GLN A CA 1
ATOM 806 C C . GLN A 1 105 ? -14.440 8.165 9.997 1.00 80.31 105 GLN A C 1
ATOM 808 O O . GLN A 1 105 ? -14.874 7.448 9.087 1.00 80.31 105 GLN A O 1
ATOM 813 N N . LEU A 1 106 ? -13.729 9.273 9.761 1.00 83.81 106 LEU A N 1
ATOM 814 C CA . LEU A 1 106 ? -13.343 9.712 8.425 1.00 83.81 106 LEU A CA 1
ATOM 815 C C . LEU A 1 106 ? -12.404 8.699 7.763 1.00 83.81 106 LEU A C 1
ATOM 817 O O . LEU A 1 106 ? -12.671 8.288 6.635 1.00 83.81 106 LEU A O 1
ATOM 821 N N . LYS A 1 107 ? -11.363 8.227 8.461 1.00 84.69 107 LYS A N 1
ATOM 822 C CA . LYS A 1 107 ? -10.425 7.226 7.916 1.00 84.69 107 LYS A CA 1
ATOM 823 C C . LYS A 1 107 ? -11.108 5.912 7.560 1.00 84.69 107 LYS A C 1
ATOM 825 O O . LYS A 1 107 ? -10.850 5.360 6.489 1.00 84.69 107 LYS A O 1
ATOM 830 N N . LEU A 1 108 ? -12.008 5.439 8.420 1.00 85.62 108 LEU A N 1
ATOM 831 C CA . LEU A 1 108 ? -12.796 4.240 8.147 1.00 85.62 108 LEU A CA 1
ATOM 832 C C . LEU A 1 108 ? -13.683 4.434 6.907 1.00 85.62 108 LEU A C 1
ATOM 834 O O . LEU A 1 108 ? -13.722 3.576 6.025 1.00 85.62 108 LEU A O 1
ATOM 838 N N . LYS A 1 109 ? -14.329 5.600 6.781 1.00 90.75 109 LYS A N 1
ATOM 839 C CA . LYS A 1 109 ? -15.134 5.957 5.604 1.00 90.75 109 LYS A CA 1
ATOM 840 C C . LYS A 1 109 ? -14.310 6.015 4.320 1.00 90.75 109 LYS A C 1
ATOM 842 O O . LYS A 1 109 ? -14.727 5.458 3.306 1.00 90.75 109 LYS A O 1
ATOM 847 N N . GLU A 1 110 ? -13.151 6.667 4.354 1.00 92.00 110 GLU A N 1
ATOM 848 C CA . GLU A 1 110 ? -12.224 6.743 3.220 1.00 92.00 110 GLU A CA 1
ATOM 849 C C . GLU A 1 110 ? -11.777 5.346 2.771 1.00 92.00 110 GLU A C 1
ATOM 851 O O . GLU A 1 110 ? -11.758 5.059 1.572 1.00 92.00 110 GLU A O 1
ATOM 856 N N . MET A 1 111 ? -11.478 4.458 3.725 1.00 90.94 111 MET A N 1
ATOM 857 C CA . MET A 1 111 ? -11.093 3.074 3.450 1.00 90.94 111 MET A CA 1
ATOM 858 C C . MET A 1 111 ? -12.217 2.286 2.768 1.00 90.94 111 MET A C 1
ATOM 860 O O . MET A 1 111 ? -11.966 1.630 1.754 1.00 90.94 111 MET A O 1
ATOM 864 N N . ILE A 1 112 ? -13.452 2.382 3.274 1.00 95.06 112 ILE A N 1
ATOM 865 C CA . ILE A 1 112 ? -14.625 1.733 2.667 1.00 95.06 112 ILE A CA 1
ATOM 866 C C . ILE A 1 112 ? -14.810 2.215 1.225 1.00 95.06 112 ILE A C 1
ATOM 868 O O . ILE A 1 112 ? -14.874 1.395 0.308 1.00 95.06 112 ILE A O 1
ATOM 872 N N . ILE A 1 113 ? -14.811 3.535 1.004 1.00 97.06 113 ILE A N 1
ATOM 873 C CA . ILE A 1 113 ? -14.957 4.133 -0.334 1.00 97.06 113 ILE A CA 1
ATOM 874 C C . ILE A 1 113 ? -13.842 3.650 -1.269 1.00 97.06 113 ILE A C 1
ATOM 876 O O . ILE A 1 113 ? -14.094 3.305 -2.426 1.00 97.06 113 ILE A O 1
ATOM 880 N N . TYR A 1 114 ? -12.600 3.614 -0.784 1.00 95.12 114 TYR A N 1
ATOM 881 C CA . TYR A 1 114 ? -11.469 3.137 -1.569 1.00 95.12 114 TYR A CA 1
ATOM 882 C C . TYR A 1 114 ? -11.657 1.681 -2.008 1.00 95.12 114 TYR A C 1
ATOM 884 O O . TYR A 1 114 ? -11.489 1.381 -3.194 1.00 95.12 114 TYR A O 1
ATOM 892 N N . LEU A 1 115 ? -12.027 0.788 -1.086 1.00 95.12 115 LEU A N 1
ATOM 893 C CA . LEU A 1 115 ? -12.247 -0.623 -1.400 1.00 95.12 115 LEU A CA 1
ATOM 894 C C . LEU A 1 115 ? -13.419 -0.799 -2.368 1.00 95.12 115 LEU A C 1
ATOM 896 O O . LEU A 1 115 ? -13.251 -1.469 -3.384 1.00 95.12 115 LEU A O 1
ATOM 900 N N . GLN A 1 116 ? -14.550 -0.130 -2.124 1.00 97.38 116 GLN A N 1
ATOM 901 C CA . GLN A 1 116 ? -15.724 -0.147 -3.006 1.00 97.38 116 GLN A CA 1
ATOM 902 C C . GLN A 1 116 ? -15.365 0.259 -4.445 1.00 97.38 116 GLN A C 1
ATOM 904 O O . GLN A 1 116 ? -15.711 -0.437 -5.402 1.00 97.38 116 GLN A O 1
ATOM 909 N N . ASN A 1 117 ? -14.590 1.335 -4.610 1.00 97.69 117 ASN A N 1
ATOM 910 C CA . ASN A 1 117 ? -14.148 1.809 -5.924 1.00 97.69 117 ASN A CA 1
ATOM 911 C C . ASN A 1 117 ? -13.175 0.848 -6.629 1.00 97.69 117 ASN A C 1
ATOM 913 O O . ASN A 1 117 ? -13.040 0.896 -7.854 1.00 97.69 117 ASN A O 1
ATOM 917 N N . ASN A 1 118 ? -12.484 -0.012 -5.877 1.00 94.94 118 ASN A N 1
ATOM 918 C CA . ASN A 1 118 ? -11.463 -0.915 -6.403 1.00 94.94 118 ASN A CA 1
ATOM 919 C C . ASN A 1 118 ? -11.872 -2.395 -6.390 1.00 94.94 118 ASN A C 1
ATOM 921 O O . ASN A 1 118 ? -11.058 -3.217 -6.802 1.00 94.94 118 ASN A O 1
ATOM 925 N N . VAL A 1 119 ? -13.113 -2.751 -6.029 1.00 95.94 119 VAL A N 1
ATOM 926 C CA . VAL A 1 119 ? -13.590 -4.152 -5.997 1.00 95.94 119 VAL A CA 1
ATOM 927 C C . VAL A 1 119 ? -13.260 -4.895 -7.292 1.00 95.94 119 VAL A C 1
ATOM 929 O O . VAL A 1 119 ? -12.657 -5.963 -7.261 1.00 95.94 119 VAL A O 1
ATOM 932 N N . SER A 1 120 ? -13.572 -4.291 -8.444 1.00 94.25 120 SER A N 1
ATOM 933 C CA . SER A 1 120 ? -13.312 -4.887 -9.766 1.00 94.25 120 SER A CA 1
ATOM 934 C C . SER A 1 120 ? -11.829 -5.127 -10.066 1.00 94.25 120 SER A C 1
ATOM 936 O O . SER A 1 120 ? -11.500 -5.924 -10.939 1.00 94.25 120 SER A O 1
ATOM 938 N N . ARG A 1 121 ? -10.928 -4.440 -9.357 1.00 91.44 121 ARG A N 1
ATOM 939 C CA . ARG A 1 121 ? -9.474 -4.553 -9.507 1.00 91.44 121 ARG A CA 1
ATOM 940 C C . ARG A 1 121 ? -8.846 -5.497 -8.487 1.00 91.44 121 ARG A C 1
ATOM 942 O O . ARG A 1 121 ? -7.668 -5.803 -8.639 1.00 91.44 121 ARG A O 1
ATOM 949 N N . MET A 1 122 ? -9.586 -5.965 -7.482 1.00 92.12 122 MET A N 1
ATOM 950 C CA . MET A 1 122 ? -9.077 -6.829 -6.407 1.00 92.12 122 MET A CA 1
ATOM 951 C C . MET A 1 122 ? -9.290 -8.328 -6.690 1.00 92.12 122 MET A C 1
ATOM 953 O O . MET A 1 122 ? -9.407 -9.131 -5.768 1.00 92.12 122 MET A O 1
ATOM 957 N N . ASP A 1 123 ? -9.278 -8.729 -7.966 1.00 93.50 123 ASP A N 1
ATOM 958 C CA . ASP A 1 123 ? -9.311 -10.135 -8.399 1.00 93.50 123 ASP A CA 1
ATOM 959 C C . ASP A 1 123 ? -7.912 -10.782 -8.352 1.00 93.50 123 ASP A C 1
ATOM 961 O O . ASP A 1 123 ? -7.317 -11.198 -9.352 1.00 93.50 123 ASP A O 1
ATOM 965 N N . TYR A 1 124 ? -7.354 -10.854 -7.143 1.00 94.31 124 TYR A N 1
ATOM 966 C CA . TYR A 1 124 ? -6.058 -11.490 -6.916 1.00 94.31 124 TYR A CA 1
ATOM 967 C C . TYR A 1 124 ? -6.006 -12.978 -7.308 1.00 94.31 124 TYR A C 1
ATOM 969 O O . TYR A 1 124 ? -4.955 -13.400 -7.801 1.00 94.31 124 TYR A O 1
ATOM 977 N N . PRO A 1 125 ? -7.063 -13.801 -7.130 1.00 95.44 125 PRO A N 1
ATOM 978 C CA . PRO A 1 125 ? -7.058 -15.182 -7.610 1.00 95.44 125 PRO A CA 1
ATOM 979 C C . PRO A 1 125 ? -6.772 -15.298 -9.107 1.00 95.44 125 PRO A C 1
ATOM 981 O O . PRO A 1 125 ? -5.899 -16.083 -9.492 1.00 95.44 125 PRO A O 1
ATOM 984 N N . SER A 1 126 ? -7.446 -14.497 -9.934 1.00 95.31 126 SER A N 1
ATOM 985 C CA . SER A 1 126 ? -7.231 -14.493 -11.382 1.00 95.31 126 SER A CA 1
ATOM 986 C C . SER A 1 126 ? -5.826 -14.019 -11.744 1.00 95.31 126 SER A C 1
ATOM 988 O O . SER A 1 126 ? -5.137 -14.674 -12.528 1.00 95.31 126 SER A O 1
ATOM 990 N N . TYR A 1 127 ? -5.336 -12.949 -11.105 1.00 94.62 127 TYR A N 1
ATOM 991 C CA . TYR A 1 127 ? -3.974 -12.457 -11.338 1.00 94.62 127 TYR A CA 1
ATOM 992 C C . TYR A 1 127 ? -2.916 -13.521 -11.045 1.00 94.62 127 TYR A C 1
ATOM 994 O O . TYR A 1 127 ? -1.995 -13.706 -11.839 1.00 94.62 127 TYR A O 1
ATOM 1002 N N . ARG A 1 128 ? -3.075 -14.286 -9.958 1.00 94.00 128 ARG A N 1
ATOM 1003 C CA . ARG A 1 128 ? -2.158 -15.386 -9.626 1.00 94.00 128 ARG A CA 1
ATOM 1004 C C . ARG A 1 128 ? -2.183 -16.507 -10.652 1.00 94.00 128 ARG A C 1
ATOM 1006 O O . ARG A 1 128 ? -1.121 -17.000 -11.018 1.00 94.00 128 ARG A O 1
ATOM 1013 N N . GLN A 1 129 ? -3.368 -16.904 -11.116 1.00 95.75 129 GLN A N 1
ATOM 1014 C CA . GLN A 1 129 ? -3.494 -17.931 -12.156 1.00 95.75 129 GLN A CA 1
ATOM 1015 C C . GLN A 1 129 ? -2.826 -17.492 -13.465 1.00 95.75 129 GLN A C 1
ATOM 1017 O O . GLN A 1 129 ? -2.252 -18.318 -14.168 1.00 95.75 129 GLN A O 1
ATOM 1022 N N . GLN A 1 130 ? -2.853 -16.192 -13.756 1.00 96.31 130 GLN A N 1
ATOM 1023 C CA . GLN A 1 130 ? -2.197 -15.594 -14.918 1.00 96.31 130 GLN A CA 1
ATOM 1024 C C . GLN A 1 130 ? -0.694 -15.327 -14.712 1.00 96.31 130 GLN A C 1
ATOM 1026 O O . GLN A 1 130 ? -0.021 -14.906 -15.650 1.00 96.31 130 GLN A O 1
ATOM 1031 N N . GLY A 1 131 ? -0.153 -15.543 -13.508 1.00 93.56 131 GLY A N 1
ATOM 1032 C CA . GLY A 1 131 ? 1.237 -15.210 -13.179 1.00 93.56 131 GLY A CA 1
ATOM 1033 C C . GLY A 1 131 ? 1.519 -13.703 -13.127 1.00 93.56 131 GLY A C 1
ATOM 1034 O O . GLY A 1 131 ? 2.673 -13.291 -13.235 1.00 93.56 131 GLY A O 1
ATOM 1035 N N . LEU A 1 132 ? 0.482 -12.875 -12.977 1.00 91.06 132 LEU A N 1
ATOM 1036 C CA . LEU A 1 132 ? 0.612 -11.426 -12.869 1.00 91.06 132 LEU A CA 1
ATOM 1037 C C . LEU A 1 132 ? 1.085 -11.013 -11.466 1.00 91.06 132 LEU A C 1
ATOM 1039 O O . LEU A 1 132 ? 0.741 -11.658 -10.469 1.00 91.06 132 LEU A O 1
ATOM 1043 N N . PRO A 1 133 ? 1.845 -9.910 -11.358 1.00 88.06 133 PRO A N 1
ATOM 1044 C CA . PRO A 1 133 ? 2.279 -9.394 -10.070 1.00 88.06 133 PRO A CA 1
ATOM 1045 C C . PRO A 1 133 ? 1.083 -8.889 -9.256 1.00 88.06 133 PRO A C 1
ATOM 1047 O O . PRO A 1 133 ? 0.282 -8.084 -9.723 1.00 88.06 133 PRO A O 1
ATOM 1050 N N . THR A 1 134 ? 0.989 -9.326 -8.003 1.00 87.56 134 THR A N 1
ATOM 1051 C CA . THR A 1 134 ? -0.089 -8.948 -7.072 1.00 87.56 134 THR A CA 1
ATOM 1052 C C . THR A 1 134 ? 0.293 -7.809 -6.126 1.00 87.56 134 THR A C 1
ATOM 1054 O O . THR A 1 134 ? -0.503 -7.413 -5.281 1.00 87.56 134 THR A O 1
ATOM 1057 N N . SER A 1 135 ? 1.524 -7.306 -6.231 1.00 84.62 135 SER A N 1
ATOM 1058 C CA . SER A 1 135 ? 2.058 -6.231 -5.400 1.00 84.62 135 SER A CA 1
ATOM 1059 C C . SER A 1 135 ? 2.906 -5.276 -6.236 1.00 84.62 135 SER A C 1
ATOM 1061 O O . SER A 1 135 ? 3.609 -5.695 -7.160 1.00 84.62 135 SER A O 1
ATOM 1063 N N . SER A 1 136 ? 2.885 -3.995 -5.867 1.00 84.94 136 SER A N 1
ATOM 1064 C CA . SER A 1 136 ? 3.749 -2.961 -6.438 1.00 84.94 136 SER A CA 1
ATOM 1065 C C . SER A 1 136 ? 5.219 -3.122 -6.046 1.00 84.94 136 SER A C 1
ATOM 1067 O O . SER A 1 136 ? 6.057 -2.459 -6.652 1.00 84.94 136 SER A O 1
ATOM 1069 N N . CYS A 1 137 ? 5.567 -4.002 -5.093 1.00 87.12 137 CYS A N 1
ATOM 1070 C CA . CYS A 1 137 ? 6.937 -4.149 -4.586 1.00 87.12 137 CYS A CA 1
ATOM 1071 C C . CYS A 1 137 ? 7.981 -4.325 -5.698 1.00 87.12 137 CYS A C 1
ATOM 1073 O O . CYS A 1 137 ? 9.055 -3.730 -5.624 1.00 87.12 137 CYS A O 1
ATOM 1075 N N . LEU A 1 138 ? 7.665 -5.104 -6.738 1.00 85.00 138 LEU A N 1
ATOM 1076 C CA . LEU A 1 138 ? 8.571 -5.314 -7.871 1.00 85.00 138 LEU A CA 1
ATOM 1077 C C . LEU A 1 138 ? 8.828 -4.000 -8.618 1.00 85.00 138 LEU A C 1
ATOM 1079 O O . LEU A 1 138 ? 9.979 -3.606 -8.798 1.00 85.00 138 LEU A O 1
ATOM 1083 N N . ILE A 1 139 ? 7.767 -3.264 -8.948 1.00 87.81 139 ILE A N 1
ATOM 1084 C CA . ILE A 1 139 ? 7.863 -1.967 -9.626 1.00 87.81 139 ILE A CA 1
ATOM 1085 C C . ILE A 1 139 ? 8.578 -0.939 -8.745 1.00 87.81 139 ILE A C 1
ATOM 1087 O O . ILE A 1 139 ? 9.480 -0.244 -9.206 1.00 87.81 139 ILE A O 1
ATOM 1091 N N . GLU A 1 140 ? 8.235 -0.865 -7.461 1.00 91.50 140 GLU A N 1
ATOM 1092 C CA . GLU A 1 140 ? 8.858 0.061 -6.515 1.00 91.50 140 GLU A CA 1
ATOM 1093 C C . GLU A 1 140 ? 10.347 -0.217 -6.322 1.00 91.50 140 GLU A C 1
ATOM 1095 O O . GLU A 1 140 ? 11.142 0.725 -6.271 1.00 91.50 140 GLU A O 1
ATOM 1100 N N . SER A 1 141 ? 10.742 -1.491 -6.229 1.00 90.19 141 SER A N 1
ATOM 1101 C CA . SER A 1 141 ? 12.155 -1.868 -6.146 1.00 90.19 141 SER A CA 1
ATOM 1102 C C . SER A 1 141 ? 12.913 -1.434 -7.397 1.00 90.19 141 SER A C 1
ATOM 1104 O O . SER A 1 141 ? 13.975 -0.823 -7.287 1.00 90.19 141 SER A O 1
ATOM 1106 N N . GLN A 1 142 ? 12.323 -1.626 -8.578 1.00 88.56 142 GLN A N 1
ATOM 1107 C CA . GLN A 1 142 ? 12.949 -1.245 -9.835 1.00 88.56 142 GLN A CA 1
ATOM 1108 C C . GLN A 1 142 ? 13.053 0.278 -9.980 1.00 88.56 142 GLN A C 1
ATOM 1110 O O . GLN A 1 142 ? 14.100 0.798 -10.370 1.00 88.56 142 GLN A O 1
ATOM 1115 N N . VAL A 1 143 ? 12.017 1.018 -9.574 1.00 91.00 143 VAL A N 1
ATOM 1116 C CA . VAL A 1 143 ? 12.047 2.487 -9.508 1.00 91.00 143 VAL A CA 1
ATOM 1117 C C . VAL A 1 143 ? 13.122 2.971 -8.531 1.00 91.00 143 VAL A C 1
ATOM 1119 O O . VAL A 1 143 ? 13.819 3.940 -8.832 1.00 91.00 143 VAL A O 1
ATOM 1122 N N . LYS A 1 144 ? 13.303 2.314 -7.379 1.00 91.06 144 LYS A N 1
ATOM 1123 C CA . LYS A 1 144 ? 14.368 2.650 -6.415 1.00 91.06 144 LYS A CA 1
ATOM 1124 C C . LYS A 1 144 ? 15.759 2.390 -6.991 1.00 91.06 144 LYS A C 1
ATOM 1126 O O . LYS A 1 144 ? 16.601 3.284 -6.930 1.00 91.06 144 LYS A O 1
ATOM 1131 N N . GLU A 1 145 ? 15.972 1.235 -7.608 1.00 91.19 145 GLU A N 1
ATOM 1132 C CA . GLU A 1 145 ? 17.219 0.874 -8.294 1.00 91.19 145 GLU A CA 1
ATOM 1133 C C . GLU A 1 145 ? 17.572 1.862 -9.418 1.00 91.19 145 GLU A C 1
ATOM 1135 O O . GLU A 1 145 ? 18.728 2.272 -9.581 1.00 91.19 145 GLU A O 1
ATOM 1140 N N . MET A 1 146 ? 16.566 2.291 -10.178 1.00 90.62 146 MET A N 1
ATOM 1141 C CA . MET A 1 146 ? 16.705 3.294 -11.229 1.00 90.62 146 MET A CA 1
ATOM 1142 C C . MET A 1 146 ? 17.038 4.674 -10.641 1.00 90.62 146 MET A C 1
ATOM 1144 O O . MET A 1 146 ? 18.024 5.311 -11.027 1.00 90.62 146 MET A O 1
ATOM 1148 N N . ASN A 1 147 ? 16.269 5.114 -9.640 1.00 90.88 147 ASN A N 1
ATOM 1149 C CA . ASN A 1 147 ? 16.469 6.390 -8.955 1.00 90.88 147 ASN A CA 1
ATOM 1150 C C . ASN A 1 147 ? 17.847 6.472 -8.297 1.00 90.88 147 ASN A C 1
ATOM 1152 O O . ASN A 1 147 ? 18.493 7.510 -8.398 1.00 90.88 147 ASN A O 1
ATOM 1156 N N . HIS A 1 148 ? 18.334 5.393 -7.683 1.00 88.25 148 HIS A N 1
ATOM 1157 C CA . HIS A 1 148 ? 19.669 5.363 -7.093 1.00 88.25 148 HIS A CA 1
ATOM 1158 C C . HIS A 1 148 ? 20.762 5.672 -8.130 1.00 88.25 148 HIS A C 1
ATOM 1160 O O . HIS A 1 148 ? 21.753 6.340 -7.830 1.00 88.25 148 HIS A O 1
ATOM 1166 N N . ARG A 1 149 ? 20.572 5.260 -9.389 1.00 85.88 149 ARG A N 1
ATOM 1167 C CA . ARG A 1 149 ? 21.555 5.462 -10.463 1.00 85.88 149 ARG A CA 1
ATOM 1168 C C . ARG A 1 149 ? 21.426 6.817 -11.163 1.00 85.88 149 ARG A C 1
ATOM 1170 O O . ARG A 1 149 ? 22.448 7.352 -11.583 1.00 85.88 149 ARG A O 1
ATOM 1177 N N . ILE A 1 150 ? 20.227 7.395 -11.236 1.00 88.06 150 ILE A N 1
ATOM 1178 C CA . ILE A 1 150 ? 19.959 8.632 -12.001 1.00 88.06 150 ILE A CA 1
ATOM 1179 C C . ILE A 1 150 ? 19.807 9.874 -11.123 1.00 88.06 150 ILE A C 1
ATOM 1181 O O . ILE A 1 150 ? 20.138 10.973 -11.560 1.00 88.06 150 ILE A O 1
ATOM 1185 N N . LYS A 1 151 ? 19.373 9.722 -9.870 1.00 88.69 151 LYS A N 1
ATOM 1186 C CA . LYS A 1 151 ? 19.208 10.826 -8.916 1.00 88.69 151 LYS A CA 1
ATOM 1187 C C . LYS A 1 151 ? 20.359 10.847 -7.915 1.00 88.69 151 LYS A C 1
ATOM 1189 O O . LYS A 1 151 ? 20.887 9.802 -7.533 1.00 88.69 151 LYS A O 1
ATOM 1194 N N . GLY A 1 152 ? 20.793 12.035 -7.517 1.00 87.31 152 GLY A N 1
ATOM 1195 C CA . GLY A 1 152 ? 21.859 12.221 -6.533 1.00 87.31 152 GLY A CA 1
ATOM 1196 C C . GLY A 1 152 ? 22.554 13.565 -6.690 1.00 87.31 152 GLY A C 1
ATOM 1197 O O . GLY A 1 152 ? 22.451 14.199 -7.740 1.00 87.31 152 GLY A O 1
ATOM 1198 N N . SER A 1 153 ? 23.276 13.981 -5.650 1.00 81.75 153 SER A N 1
ATOM 1199 C CA . SER A 1 153 ? 24.216 15.094 -5.765 1.00 81.75 153 SER A CA 1
ATOM 1200 C C . SER A 1 153 ? 25.199 14.785 -6.895 1.00 81.75 153 SER A C 1
ATOM 1202 O O . SER A 1 153 ? 25.670 13.654 -6.997 1.00 81.75 153 SER A O 1
ATOM 1204 N N . GLU A 1 154 ? 25.470 15.773 -7.747 1.00 86.31 154 GLU A N 1
ATOM 1205 C CA . GLU A 1 154 ? 26.390 15.682 -8.896 1.00 86.31 154 GLU A CA 1
ATOM 1206 C C . GLU A 1 154 ? 25.865 14.947 -10.145 1.00 86.31 154 GLU A C 1
ATOM 1208 O O . GLU A 1 154 ? 26.585 14.838 -11.138 1.00 86.31 154 GLU A O 1
ATOM 1213 N N . LYS A 1 155 ? 24.603 14.497 -10.163 1.00 85.06 155 LYS A N 1
ATOM 1214 C CA . LYS A 1 155 ? 23.960 13.974 -11.382 1.00 85.06 155 LYS A CA 1
ATOM 1215 C C . LYS A 1 155 ? 23.161 15.081 -12.062 1.00 85.06 155 LYS A C 1
ATOM 1217 O O . LYS A 1 155 ? 22.023 15.351 -11.687 1.00 85.06 155 LYS A O 1
ATOM 1222 N N . PHE A 1 156 ? 23.782 15.721 -13.049 1.00 84.44 156 PHE A N 1
ATOM 1223 C CA . PHE A 1 156 ? 23.164 16.761 -13.867 1.00 84.44 156 PHE A CA 1
ATOM 1224 C C . PHE A 1 156 ? 22.860 16.203 -15.252 1.00 84.44 156 PHE A C 1
ATOM 1226 O O . PHE A 1 156 ? 23.758 15.716 -15.940 1.00 84.44 156 PHE A O 1
ATOM 1233 N N . TRP A 1 157 ? 21.596 16.284 -15.644 1.00 84.56 157 TRP A N 1
ATOM 1234 C CA . TRP A 1 157 ? 21.121 15.879 -16.959 1.00 84.56 157 TRP A CA 1
ATOM 1235 C C . TRP A 1 157 ? 20.609 17.119 -17.681 1.00 84.56 157 TRP A C 1
ATOM 1237 O O . TRP A 1 157 ? 20.092 18.037 -17.043 1.00 84.56 157 TRP A O 1
ATOM 1247 N N . ASP A 1 158 ? 20.799 17.167 -18.990 1.00 83.06 158 ASP A N 1
ATOM 1248 C CA . ASP A 1 158 ? 20.137 18.143 -19.837 1.00 83.06 158 ASP A CA 1
ATOM 1249 C C . ASP A 1 158 ? 18.652 17.787 -19.976 1.00 83.06 158 ASP A C 1
ATOM 1251 O O . ASP A 1 158 ? 18.283 16.616 -20.092 1.00 83.06 158 ASP A O 1
ATOM 1255 N N . ASP A 1 159 ? 17.792 18.805 -19.960 1.00 77.31 159 ASP A N 1
ATOM 1256 C CA . ASP A 1 159 ? 16.385 18.614 -20.294 1.00 77.31 159 ASP A CA 1
ATOM 1257 C C . ASP A 1 159 ? 16.274 18.258 -21.785 1.00 77.31 159 ASP A C 1
ATOM 1259 O O . ASP A 1 159 ? 16.792 18.972 -22.647 1.00 77.31 159 ASP A O 1
ATOM 1263 N N . GLY A 1 160 ? 15.597 17.148 -22.093 1.00 80.94 160 GLY A N 1
ATOM 1264 C CA . GLY A 1 160 ? 15.366 16.672 -23.460 1.00 80.94 160 GLY A CA 1
ATOM 1265 C C . GLY A 1 160 ? 16.017 15.320 -23.763 1.00 80.94 160 GLY A C 1
ATOM 1266 O O . GLY A 1 160 ? 16.136 14.454 -22.895 1.00 80.94 160 GLY A O 1
ATOM 1267 N N . GLU A 1 161 ? 16.421 15.131 -25.021 1.00 83.75 161 GLU A N 1
ATOM 1268 C CA . GLU A 1 161 ? 16.846 13.830 -25.563 1.00 83.75 161 GLU A CA 1
ATOM 1269 C C . GLU A 1 161 ? 18.073 13.232 -24.852 1.00 83.75 161 GLU A C 1
ATOM 1271 O O . GLU A 1 161 ? 18.189 12.011 -24.748 1.00 83.75 161 GLU A O 1
ATOM 1276 N N . GLY A 1 162 ? 18.990 14.065 -24.347 1.00 81.94 162 GLY A N 1
ATOM 1277 C CA . GLY A 1 162 ? 20.207 13.613 -23.664 1.00 81.94 162 GLY A CA 1
ATOM 1278 C C . GLY A 1 162 ? 19.918 12.922 -22.328 1.00 81.94 162 GLY A C 1
ATOM 1279 O O . GLY A 1 162 ? 20.367 11.791 -22.103 1.00 81.94 162 GLY A O 1
ATOM 1280 N N . GLY A 1 163 ? 19.101 13.544 -21.475 1.00 85.75 163 GLY A N 1
ATOM 1281 C CA . GLY A 1 163 ? 18.628 12.948 -20.226 1.00 85.75 163 GLY A CA 1
ATOM 1282 C C . GLY A 1 163 ? 17.788 11.686 -20.453 1.00 85.75 163 GLY A C 1
ATOM 1283 O O . GLY A 1 163 ? 17.966 10.682 -19.755 1.00 85.75 163 GLY A O 1
ATOM 1284 N N . GLU A 1 164 ? 16.925 11.687 -21.472 1.00 86.94 164 GLU A N 1
ATOM 1285 C CA . GLU A 1 164 ? 16.116 10.516 -21.833 1.00 86.94 164 GLU A CA 1
ATOM 1286 C C . GLU A 1 164 ? 16.974 9.347 -22.345 1.00 86.94 164 GLU A C 1
ATOM 1288 O O . GLU A 1 164 ? 16.792 8.203 -21.914 1.00 86.94 164 GLU A O 1
ATOM 1293 N N . ALA A 1 165 ? 17.978 9.619 -23.184 1.00 88.00 165 ALA A N 1
ATOM 1294 C CA . ALA A 1 165 ? 18.912 8.601 -23.659 1.00 88.00 165 ALA A CA 1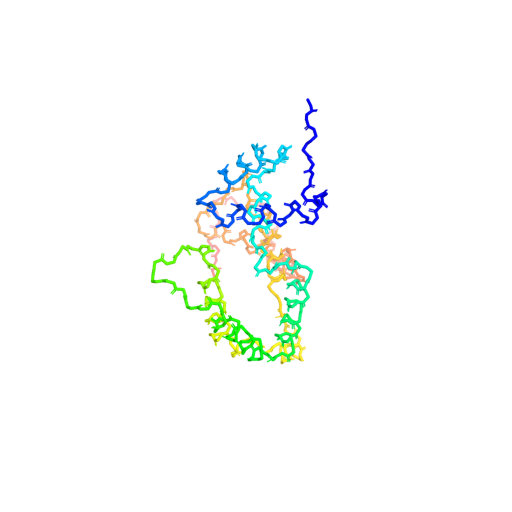
ATOM 1295 C C . ALA A 1 165 ? 19.649 7.918 -22.496 1.00 88.00 165 ALA A C 1
ATOM 1297 O O . ALA A 1 165 ? 19.847 6.699 -22.500 1.00 88.00 165 ALA A O 1
ATOM 1298 N N . ILE A 1 166 ? 20.013 8.678 -21.463 1.00 87.94 166 ILE A N 1
ATOM 1299 C CA . ILE A 1 166 ? 20.675 8.135 -20.273 1.00 87.94 166 ILE A CA 1
ATOM 1300 C C . ILE A 1 166 ? 19.720 7.248 -19.474 1.00 87.94 166 ILE A C 1
ATOM 1302 O O . ILE A 1 166 ? 20.131 6.169 -19.033 1.00 87.94 166 ILE A O 1
ATOM 1306 N N . ASN A 1 167 ? 18.448 7.634 -19.348 1.00 88.19 167 ASN A N 1
ATOM 1307 C CA . ASN A 1 167 ? 17.426 6.767 -18.761 1.00 88.19 167 ASN A CA 1
ATOM 1308 C C . ASN A 1 167 ? 17.301 5.451 -19.539 1.00 88.19 167 ASN A C 1
ATOM 1310 O O . ASN A 1 167 ? 17.323 4.383 -18.929 1.00 88.19 167 ASN A O 1
ATOM 1314 N N . HIS A 1 168 ? 17.257 5.487 -20.872 1.00 88.88 168 HIS A N 1
ATOM 1315 C CA . HIS A 1 168 ? 17.187 4.267 -21.682 1.00 88.88 168 HIS A CA 1
ATOM 1316 C C . HIS A 1 168 ? 18.399 3.352 -21.492 1.00 88.88 168 HIS A C 1
ATOM 1318 O O . HIS A 1 168 ? 18.230 2.145 -21.311 1.00 88.88 168 HIS A O 1
ATOM 1324 N N . VAL A 1 169 ? 19.613 3.908 -21.464 1.00 89.88 169 VAL A N 1
ATOM 1325 C CA . VAL A 1 169 ? 20.833 3.119 -21.224 1.00 89.88 169 VAL A CA 1
ATOM 1326 C C . VAL A 1 169 ? 20.819 2.493 -19.828 1.00 89.88 169 VAL A C 1
ATOM 1328 O O . VAL A 1 169 ? 21.154 1.318 -19.676 1.00 89.88 169 VAL A O 1
ATOM 1331 N N . ARG A 1 170 ? 20.411 3.245 -18.797 1.00 89.81 170 ARG A N 1
ATOM 1332 C CA . ARG A 1 170 ? 20.335 2.728 -17.421 1.00 89.81 170 ARG A CA 1
ATOM 1333 C C . ARG A 1 170 ? 19.256 1.665 -17.265 1.00 89.81 170 ARG A C 1
ATOM 1335 O O . ARG A 1 170 ? 19.533 0.642 -16.647 1.00 89.81 170 ARG A O 1
ATOM 1342 N N . ALA A 1 171 ? 18.084 1.865 -17.861 1.00 90.62 171 ALA A N 1
ATOM 1343 C CA . ALA A 1 171 ? 17.023 0.867 -17.874 1.00 90.62 171 ALA A CA 1
ATOM 1344 C C . ALA A 1 171 ? 17.490 -0.424 -18.560 1.00 90.62 171 ALA A C 1
ATOM 1346 O O . ALA A 1 171 ? 17.321 -1.504 -17.999 1.00 90.62 171 ALA A O 1
ATOM 1347 N N . ALA A 1 172 ? 18.144 -0.318 -19.723 1.00 90.31 172 ALA A N 1
ATOM 1348 C CA . ALA A 1 172 ? 18.664 -1.474 -20.450 1.00 90.31 172 ALA A CA 1
ATOM 1349 C C . ALA A 1 172 ? 19.756 -2.232 -19.677 1.00 90.31 172 ALA A C 1
ATOM 1351 O O . ALA A 1 172 ? 19.848 -3.442 -19.815 1.00 90.31 172 ALA A O 1
ATOM 1352 N N . LEU A 1 173 ? 20.555 -1.542 -18.854 1.00 89.06 173 LEU A N 1
ATOM 1353 C CA . LEU A 1 173 ? 21.593 -2.165 -18.027 1.00 89.06 173 LEU A CA 1
ATOM 1354 C C . LEU A 1 173 ? 21.033 -2.936 -16.818 1.00 89.06 173 LEU A C 1
ATOM 1356 O O . LEU A 1 173 ? 21.658 -3.889 -16.369 1.00 89.06 173 LEU A O 1
ATOM 1360 N N . ILE A 1 174 ? 19.915 -2.480 -16.245 1.00 88.38 174 ILE A N 1
ATOM 1361 C CA . ILE A 1 174 ? 19.292 -3.094 -15.054 1.00 88.38 174 ILE A CA 1
ATOM 1362 C C . ILE A 1 174 ? 18.297 -4.190 -15.452 1.00 88.38 174 ILE A C 1
ATOM 1364 O O . ILE A 1 174 ? 17.969 -5.047 -14.641 1.00 88.38 174 ILE A O 1
ATOM 1368 N N . SER A 1 175 ? 17.774 -4.132 -16.675 1.00 88.12 175 SER A N 1
ATOM 1369 C CA . SER A 1 175 ? 16.842 -5.133 -17.188 1.00 88.12 175 SER A CA 1
ATOM 1370 C C . SER A 1 175 ? 17.557 -6.459 -17.443 1.00 88.12 175 SER A C 1
ATOM 1372 O O . SER A 1 175 ? 18.691 -6.461 -17.908 1.00 88.12 175 SER A O 1
ATOM 1374 N N . ASP A 1 176 ? 16.853 -7.577 -17.267 1.00 86.31 176 ASP A N 1
ATOM 1375 C CA . ASP A 1 176 ? 17.383 -8.932 -17.508 1.00 86.31 176 ASP A CA 1
ATOM 1376 C C . ASP A 1 176 ? 17.583 -9.276 -19.003 1.00 86.31 176 ASP A C 1
ATOM 1378 O O . ASP A 1 176 ? 17.899 -10.408 -19.357 1.00 86.31 176 ASP A O 1
ATOM 1382 N N . GLY A 1 177 ? 17.348 -8.321 -19.906 1.00 86.81 177 GLY A N 1
ATOM 1383 C CA . GLY A 1 177 ? 17.428 -8.526 -21.350 1.00 86.81 177 GLY A CA 1
ATOM 1384 C C . GLY A 1 177 ? 18.803 -8.214 -21.942 1.00 86.81 177 GLY A C 1
ATOM 1385 O O . GLY A 1 177 ? 19.575 -7.418 -21.419 1.00 86.81 177 GLY A O 1
ATOM 1386 N N . GLU A 1 178 ? 19.057 -8.751 -23.133 1.00 88.50 178 GLU A N 1
ATOM 1387 C CA . GLU A 1 178 ? 20.305 -8.562 -23.890 1.00 88.50 178 GLU A CA 1
ATOM 1388 C C . GLU A 1 178 ? 20.340 -7.233 -24.671 1.00 88.50 178 GLU A C 1
ATOM 1390 O O . GLU A 1 178 ? 21.314 -6.935 -25.348 1.00 88.50 178 GLU A O 1
ATOM 1395 N N . ARG A 1 179 ? 19.311 -6.376 -24.571 1.00 86.06 179 ARG A N 1
ATOM 1396 C CA . ARG A 1 179 ? 19.121 -5.204 -25.454 1.00 86.06 179 ARG A CA 1
ATOM 1397 C C . ARG A 1 179 ? 20.358 -4.307 -25.580 1.00 86.06 179 ARG A C 1
ATOM 1399 O O . ARG A 1 179 ? 20.658 -3.817 -26.667 1.00 86.06 179 ARG A O 1
ATOM 1406 N N . LEU A 1 180 ? 21.054 -4.048 -24.471 1.00 88.38 180 LEU A N 1
ATOM 1407 C CA . LEU A 1 180 ? 22.279 -3.246 -24.494 1.00 88.38 180 LEU A CA 1
ATOM 1408 C C . LEU A 1 180 ? 23.442 -4.010 -25.140 1.00 88.38 180 LEU A C 1
ATOM 1410 O O . LEU A 1 180 ? 24.201 -3.416 -25.905 1.00 88.38 180 LEU A O 1
ATOM 1414 N N . HIS A 1 181 ? 23.569 -5.303 -24.840 1.00 87.31 181 HIS A N 1
ATOM 1415 C CA . HIS A 1 181 ? 24.562 -6.181 -25.450 1.00 87.31 181 HIS A CA 1
ATOM 1416 C C . HIS A 1 181 ? 24.348 -6.266 -26.965 1.00 87.31 181 HIS A C 1
ATOM 1418 O O . HIS A 1 181 ? 25.252 -5.915 -27.721 1.00 87.31 181 HIS A O 1
ATOM 1424 N N . ASP A 1 182 ? 23.133 -6.596 -27.403 1.00 89.56 182 ASP A N 1
ATOM 1425 C CA . ASP A 1 182 ? 22.729 -6.657 -28.807 1.00 89.56 182 ASP A CA 1
ATOM 1426 C C . ASP A 1 182 ? 23.040 -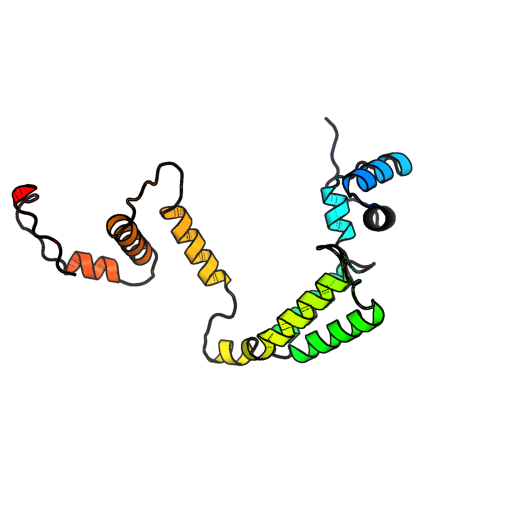5.352 -29.533 1.00 89.56 182 ASP A C 1
ATOM 1428 O O . ASP A 1 182 ? 23.630 -5.359 -30.614 1.00 89.56 182 ASP A O 1
ATOM 1432 N N . HIS A 1 183 ? 22.698 -4.211 -28.928 1.00 86.25 183 HIS A N 1
ATOM 1433 C CA . HIS A 1 183 ? 23.006 -2.908 -29.503 1.00 86.25 183 HIS A CA 1
ATOM 1434 C C . HIS A 1 183 ? 24.518 -2.675 -29.628 1.00 86.25 183 HIS A C 1
ATOM 1436 O O . HIS A 1 183 ? 24.979 -2.218 -30.668 1.00 86.25 183 HIS A O 1
ATOM 1442 N N . ILE A 1 184 ? 25.319 -2.990 -28.606 1.00 86.38 184 ILE A N 1
ATOM 1443 C CA . ILE A 1 184 ? 26.781 -2.815 -28.662 1.00 86.38 184 ILE A CA 1
ATOM 1444 C C . ILE A 1 184 ? 27.425 -3.757 -29.688 1.00 86.38 184 ILE A C 1
ATOM 1446 O O . ILE A 1 184 ? 28.380 -3.352 -30.352 1.00 86.38 184 ILE A O 1
ATOM 1450 N N . SER A 1 185 ? 26.905 -4.974 -29.824 1.00 86.94 185 SER A N 1
ATOM 1451 C CA . SER A 1 185 ? 27.405 -5.991 -30.750 1.00 86.94 185 SER A CA 1
ATOM 1452 C C . SER A 1 185 ? 27.012 -5.709 -32.204 1.00 86.94 185 SER A C 1
ATOM 1454 O O . SER A 1 185 ? 27.790 -5.990 -33.113 1.00 86.94 185 SER A O 1
ATOM 1456 N N . SER A 1 186 ? 25.827 -5.135 -32.433 1.00 86.38 186 SER A N 1
ATOM 1457 C CA . SER A 1 186 ? 25.292 -4.855 -33.776 1.00 86.38 186 SER A CA 1
ATOM 1458 C C . SER A 1 186 ? 25.491 -3.416 -34.249 1.00 86.38 186 SER A C 1
ATOM 1460 O O . SER A 1 186 ? 25.320 -3.143 -35.441 1.00 86.38 186 SER A O 1
ATOM 1462 N N . ARG A 1 187 ? 25.844 -2.477 -33.356 1.00 82.19 187 ARG A N 1
ATOM 1463 C CA . ARG A 1 187 ? 26.047 -1.084 -33.765 1.00 82.19 187 ARG A CA 1
ATOM 1464 C C . ARG A 1 187 ? 27.168 -1.008 -34.806 1.00 82.19 187 ARG A C 1
ATOM 1466 O O . ARG A 1 187 ? 28.215 -1.634 -34.622 1.00 82.19 187 ARG A O 1
ATOM 1473 N N . PRO A 1 188 ? 27.007 -0.192 -35.858 1.00 79.56 188 PRO A N 1
ATOM 1474 C CA . PRO A 1 188 ? 28.088 0.084 -36.789 1.00 79.56 188 PRO A CA 1
ATOM 1475 C C . PRO A 1 188 ? 29.302 0.628 -36.025 1.00 79.56 188 PRO A C 1
ATOM 1477 O O . PRO A 1 188 ? 29.228 1.677 -35.381 1.00 79.56 188 PRO A O 1
ATOM 1480 N N . GLY A 1 189 ? 30.411 -0.108 -36.052 1.00 70.38 189 GLY A N 1
ATOM 1481 C CA . GLY A 1 189 ? 31.696 0.393 -35.582 1.00 70.38 189 GLY A CA 1
ATOM 1482 C C . GLY A 1 189 ? 32.315 1.299 -36.642 1.00 70.38 189 GLY A C 1
ATOM 1483 O O . GLY A 1 189 ? 32.299 0.961 -37.822 1.00 70.38 189 GLY A O 1
ATOM 1484 N N . ASP A 1 190 ? 32.879 2.431 -36.230 1.00 64.44 190 ASP A N 1
ATOM 1485 C CA . ASP A 1 190 ? 33.792 3.191 -37.083 1.00 64.44 190 ASP A CA 1
ATOM 1486 C C . ASP A 1 190 ? 35.214 2.660 -36.843 1.00 64.44 190 ASP A C 1
ATOM 1488 O O . ASP A 1 190 ? 35.658 2.565 -35.695 1.00 64.44 190 ASP A O 1
ATOM 1492 N N . GLN A 1 191 ? 35.916 2.270 -37.911 1.00 59.56 191 GLN A N 1
ATOM 1493 C CA . GLN A 1 191 ? 37.315 1.822 -37.834 1.00 59.56 191 GLN A CA 1
ATOM 1494 C C . GLN A 1 191 ? 38.260 2.962 -37.425 1.00 59.56 191 GLN A C 1
ATOM 1496 O O . GLN A 1 191 ? 39.391 2.705 -37.007 1.00 59.56 191 GLN A O 1
ATOM 1501 N N . TYR A 1 192 ? 37.807 4.212 -37.534 1.00 62.16 192 TYR A N 1
ATOM 1502 C CA . TYR A 1 192 ? 38.594 5.398 -37.236 1.00 62.16 192 TYR A CA 1
ATOM 1503 C C . TYR A 1 192 ? 38.221 6.005 -35.875 1.00 62.16 192 TYR A C 1
ATOM 1505 O O . TYR A 1 192 ? 37.066 6.036 -35.448 1.00 62.16 192 TYR A O 1
ATOM 1513 N N . THR A 1 193 ? 39.219 6.529 -35.159 1.00 60.25 193 THR A N 1
ATOM 1514 C CA . THR A 1 193 ? 39.013 7.267 -33.908 1.00 60.25 193 THR A CA 1
ATOM 1515 C C . THR A 1 193 ? 38.206 8.539 -34.164 1.00 60.25 193 THR A C 1
ATOM 1517 O O . THR A 1 193 ? 38.611 9.373 -34.964 1.00 60.25 193 THR A O 1
ATOM 1520 N N . ARG A 1 194 ? 37.080 8.674 -33.442 1.00 57.62 194 ARG A N 1
ATOM 1521 C CA . ARG A 1 194 ? 36.173 9.839 -33.334 1.00 57.62 194 ARG A CA 1
ATOM 1522 C C . ARG A 1 194 ? 36.234 10.821 -34.525 1.00 57.62 194 ARG A C 1
ATOM 1524 O O . ARG A 1 194 ? 37.105 11.696 -34.532 1.00 57.62 194 ARG A O 1
ATOM 1531 N N . PRO A 1 195 ? 35.248 10.819 -35.444 1.00 57.09 195 PRO A N 1
ATOM 1532 C CA . PRO A 1 195 ? 35.148 11.887 -36.429 1.00 57.09 195 PRO A CA 1
ATOM 1533 C C . PRO A 1 195 ? 35.069 13.240 -35.716 1.00 57.09 195 PRO A C 1
ATOM 1535 O O . PRO A 1 195 ? 34.359 13.410 -34.714 1.00 57.09 195 PRO A O 1
ATOM 1538 N N . THR A 1 196 ? 35.843 14.209 -36.211 1.00 60.03 196 THR A N 1
ATOM 1539 C CA . THR A 1 196 ? 35.868 15.565 -35.650 1.00 60.03 196 THR A CA 1
ATOM 1540 C C . THR A 1 196 ? 34.451 16.147 -35.619 1.00 60.03 196 THR A C 1
ATOM 1542 O O . THR A 1 196 ? 33.600 15.777 -36.431 1.00 60.03 196 THR A O 1
ATOM 1545 N N . ARG A 1 197 ? 34.177 17.070 -34.685 1.00 56.41 197 ARG A N 1
ATOM 1546 C CA . ARG A 1 197 ? 32.837 17.650 -34.436 1.00 56.41 197 ARG A CA 1
ATOM 1547 C C . ARG A 1 197 ? 32.127 18.156 -35.707 1.00 56.41 197 ARG A C 1
ATOM 1549 O O . ARG A 1 197 ? 30.906 18.189 -35.729 1.00 56.41 197 ARG A O 1
ATOM 1556 N N . LYS A 1 198 ? 32.884 18.497 -36.757 1.00 58.53 198 LYS A N 1
ATOM 1557 C CA . LYS A 1 198 ? 32.390 18.960 -38.065 1.00 58.53 198 LYS A CA 1
ATOM 1558 C C . LYS A 1 198 ? 31.703 17.880 -38.917 1.00 58.53 198 LYS A C 1
ATOM 1560 O O . LYS A 1 198 ? 31.008 18.230 -39.857 1.00 58.53 198 LYS A O 1
ATOM 1565 N N . THR A 1 199 ? 31.895 16.602 -38.600 1.00 55.88 199 THR A N 1
ATOM 1566 C CA . THR A 1 199 ? 31.463 15.452 -39.425 1.00 55.88 199 THR A CA 1
ATOM 1567 C C . THR A 1 199 ? 30.327 14.637 -38.804 1.00 55.88 199 THR A C 1
ATOM 1569 O O . THR A 1 199 ? 29.925 13.623 -39.365 1.00 55.88 199 THR A O 1
ATOM 1572 N N . ARG A 1 200 ? 29.799 15.047 -37.643 1.00 55.69 200 ARG A N 1
ATOM 1573 C CA . ARG A 1 200 ? 28.669 14.353 -37.013 1.00 55.69 200 ARG A CA 1
ATOM 1574 C C . ARG A 1 200 ? 27.385 14.668 -37.776 1.00 55.69 200 ARG A C 1
ATOM 1576 O O . ARG A 1 200 ? 26.906 15.796 -37.715 1.00 55.69 200 ARG A O 1
ATOM 1583 N N . GLN A 1 201 ? 26.832 13.676 -38.467 1.00 57.56 201 GLN A N 1
ATOM 1584 C CA . GLN A 1 201 ? 25.438 13.733 -38.900 1.00 57.56 201 GLN A CA 1
ATOM 1585 C C . GLN A 1 201 ? 24.525 13.593 -37.669 1.00 57.56 201 GLN A C 1
ATOM 1587 O O . GLN A 1 201 ? 24.895 12.879 -36.729 1.00 57.56 201 GLN A O 1
ATOM 1592 N N . PRO A 1 202 ? 23.375 14.288 -37.628 1.00 51.31 202 PRO A N 1
ATOM 1593 C CA . PRO A 1 202 ? 22.389 14.074 -36.576 1.00 51.31 202 PRO A CA 1
ATOM 1594 C C . PRO A 1 202 ? 21.913 12.618 -36.622 1.00 51.31 202 PRO A C 1
ATOM 1596 O O . PRO A 1 202 ? 21.738 12.055 -37.704 1.00 51.31 202 PRO A O 1
ATOM 1599 N N . ALA A 1 203 ? 21.759 11.998 -35.451 1.00 47.62 203 ALA A N 1
ATOM 1600 C CA . ALA A 1 203 ? 21.220 10.649 -35.358 1.00 47.62 203 ALA A CA 1
ATOM 1601 C C . ALA A 1 203 ? 19.798 10.661 -35.933 1.00 47.62 203 ALA A C 1
ATOM 1603 O O . ALA A 1 203 ? 18.959 11.438 -35.486 1.00 47.62 203 ALA A O 1
ATOM 1604 N N . MET A 1 204 ? 19.559 9.852 -36.965 1.00 41.78 204 MET A N 1
ATOM 1605 C CA . MET A 1 204 ? 18.220 9.663 -37.517 1.00 41.78 204 MET A CA 1
ATOM 1606 C C . MET A 1 204 ? 17.401 8.876 -36.492 1.00 41.78 204 MET A C 1
ATOM 1608 O O . MET A 1 204 ? 17.856 7.830 -36.023 1.00 41.78 204 MET A O 1
ATOM 1612 N N . THR A 1 205 ? 16.266 9.456 -36.113 1.00 43.53 205 THR A N 1
ATOM 1613 C CA . THR A 1 205 ? 15.271 8.927 -35.173 1.00 43.53 205 THR A CA 1
ATOM 1614 C C . THR A 1 205 ? 14.512 7.743 -35.754 1.00 43.53 205 THR A C 1
ATOM 1616 O O . THR A 1 205 ? 14.299 7.722 -36.989 1.00 43.53 205 THR A O 1
#

Sequence (205 aa):
MELAIDGDQYSPAVIERITVAGGACNSFSIASKLIQLLMDVKVSPRTVNNKTKLYREDAEAGWEMCLKWIELCWKGDVLEVIGQLEAEQLELGQPAEEAAEDDPQLKLKEMIIYLQNNVSRMDYPSYRQQGLPTSSCLIESQVKEMNHRIKGSEKFWDDGEGGEAINHVRAALISDGERLHDHISSRPGDQYTRPTRKTRQPAMT

Radius of gyration: 27.58 Å; chains: 1; bounding box: 61×37×76 Å

pLDDT: mean 80.82, std 13.9, range [31.61, 97.69]